Protein AF-A0A9P9ET75-F1 (afdb_monomer)

Mean predicted aligned error: 12.69 Å

Radius of gyration: 22.99 Å; Cα contacts (8 Å, |Δi|>4): 157; chains: 1; bounding box: 53×49×57 Å

Structure (mmCIF, N/CA/C/O backbone):
data_AF-A0A9P9ET75-F1
#
_entry.id   AF-A0A9P9ET75-F1
#
loop_
_atom_site.group_PDB
_atom_site.id
_atom_site.type_symbol
_atom_site.label_atom_id
_atom_site.label_alt_id
_atom_site.label_comp_id
_atom_site.label_asym_id
_atom_site.label_entity_id
_atom_site.label_seq_id
_atom_site.pdbx_PDB_ins_code
_atom_site.Cartn_x
_atom_site.Cartn_y
_atom_site.Cartn_z
_atom_site.occupancy
_atom_site.B_iso_or_equiv
_atom_site.auth_seq_id
_atom_site.auth_comp_id
_atom_site.auth_asym_id
_atom_site.auth_atom_id
_atom_site.pdbx_PDB_model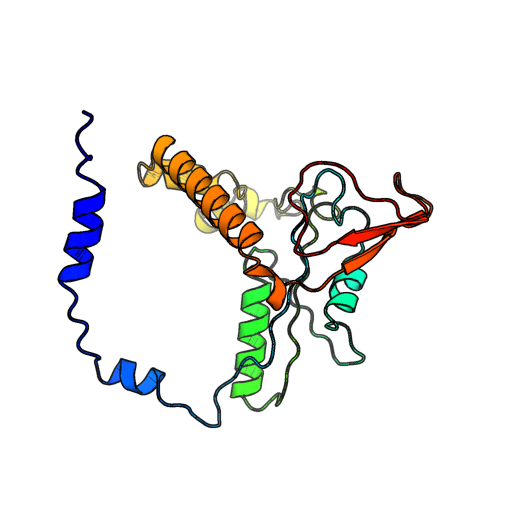_num
ATOM 1 N N . MET A 1 1 ? -4.607 26.625 -32.534 1.00 33.25 1 MET A N 1
ATOM 2 C CA . MET A 1 1 ? -5.550 25.561 -32.943 1.00 33.25 1 MET A CA 1
ATOM 3 C C . MET A 1 1 ? -4.764 24.268 -33.119 1.00 33.25 1 MET A C 1
ATOM 5 O O . MET A 1 1 ? -4.230 24.029 -34.190 1.00 33.25 1 MET A O 1
ATOM 9 N N . LEU A 1 2 ? -4.606 23.486 -32.050 1.00 29.56 2 LEU A N 1
ATOM 10 C CA . LEU A 1 2 ? -3.979 22.161 -32.095 1.00 29.56 2 LEU A CA 1
ATOM 11 C C . LEU A 1 2 ? -5.092 21.131 -31.914 1.00 29.56 2 LEU A C 1
ATOM 13 O O . LEU A 1 2 ? -5.841 21.181 -30.941 1.00 29.56 2 LEU A O 1
ATOM 17 N N . SER A 1 3 ? -5.250 20.283 -32.925 1.00 33.09 3 SER A N 1
ATOM 18 C CA . SER A 1 3 ? -6.324 19.300 -33.036 1.00 33.09 3 SER A CA 1
ATOM 19 C C . SER A 1 3 ? -6.205 18.238 -31.930 1.00 33.09 3 SER A C 1
ATOM 21 O O . SER A 1 3 ? -5.090 17.784 -31.660 1.00 33.09 3 SE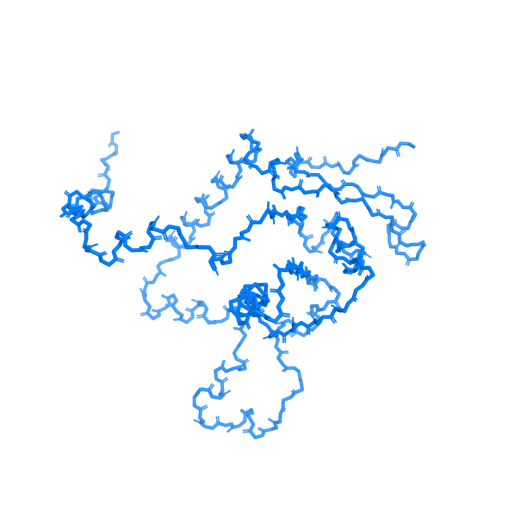R A O 1
ATOM 23 N N . PRO A 1 4 ? -7.303 17.819 -31.275 1.00 41.09 4 PRO A N 1
ATOM 24 C CA . PRO A 1 4 ? -7.242 16.808 -30.227 1.00 41.09 4 PRO A CA 1
ATOM 25 C C . PRO A 1 4 ? -6.861 15.449 -30.831 1.00 41.09 4 PRO A C 1
ATOM 27 O O . PRO A 1 4 ? -7.590 14.863 -31.632 1.00 41.09 4 PRO A O 1
ATOM 30 N N . HIS A 1 5 ? -5.678 14.959 -30.456 1.00 38.66 5 HIS A N 1
ATOM 31 C CA . HIS A 1 5 ? -5.121 13.688 -30.904 1.00 38.66 5 HIS A CA 1
ATOM 32 C C . HIS A 1 5 ? -6.018 12.492 -30.536 1.00 38.66 5 HIS A C 1
ATOM 34 O O . HIS A 1 5 ? -6.527 12.357 -29.423 1.00 38.66 5 HIS A O 1
ATOM 40 N N . ARG A 1 6 ? -6.135 11.586 -31.512 1.00 44.34 6 ARG A N 1
ATOM 41 C CA . ARG A 1 6 ? -6.995 10.393 -31.638 1.00 44.34 6 ARG A CA 1
ATOM 42 C C . ARG A 1 6 ? -6.899 9.336 -30.516 1.00 44.34 6 ARG A C 1
ATOM 44 O O . ARG A 1 6 ? -7.582 8.322 -30.600 1.00 44.34 6 ARG A O 1
ATOM 51 N N . GLY A 1 7 ? -6.103 9.543 -29.465 1.00 37.69 7 GLY A N 1
ATOM 52 C CA . GLY A 1 7 ? -5.921 8.570 -28.376 1.00 37.69 7 GLY A CA 1
ATOM 53 C C . GLY A 1 7 ? -7.091 8.513 -27.384 1.00 37.69 7 GLY A C 1
ATOM 54 O O . GLY A 1 7 ? -7.492 7.437 -26.950 1.00 37.69 7 GLY A O 1
ATOM 55 N N . GLY A 1 8 ? -7.706 9.660 -27.068 1.00 35.62 8 GLY A N 1
ATOM 56 C CA . GLY A 1 8 ? -8.785 9.737 -26.067 1.00 35.62 8 GLY A CA 1
ATOM 57 C C . GLY A 1 8 ? -10.142 9.202 -26.544 1.00 35.62 8 GLY A C 1
ATOM 58 O O . GLY A 1 8 ? -10.961 8.758 -25.738 1.00 35.62 8 GLY A O 1
ATOM 59 N N . GLN A 1 9 ? -10.389 9.211 -27.858 1.00 37.69 9 GLN A N 1
ATOM 60 C CA . GLN A 1 9 ? -11.636 8.705 -28.446 1.00 37.69 9 GLN A CA 1
ATOM 61 C C . GLN A 1 9 ? -11.693 7.172 -28.483 1.00 37.69 9 GLN A C 1
ATOM 63 O O . GLN A 1 9 ? -12.782 6.609 -28.369 1.00 37.69 9 GLN A O 1
ATOM 68 N N . LEU A 1 10 ? -10.547 6.486 -28.566 1.00 42.31 10 LEU A N 1
ATOM 69 C CA . LEU A 1 10 ? -10.488 5.020 -28.527 1.00 42.31 10 LEU A CA 1
ATOM 70 C C . LEU A 1 10 ? -10.823 4.470 -27.132 1.00 42.31 10 LEU A C 1
ATOM 72 O O . LEU A 1 10 ? -11.566 3.499 -27.021 1.00 42.31 10 LEU A O 1
ATOM 76 N N . TYR A 1 11 ? -10.390 5.145 -26.063 1.00 40.62 11 TYR A N 1
ATOM 77 C CA . TYR A 1 11 ? -10.697 4.721 -24.691 1.00 40.62 11 TYR A CA 1
ATOM 78 C C . TYR A 1 11 ? -12.182 4.924 -24.327 1.00 40.62 11 TYR A C 1
ATOM 80 O O . TYR A 1 11 ? -12.803 4.068 -23.700 1.00 40.62 11 TYR A O 1
ATOM 88 N N . ARG A 1 12 ? -12.802 6.024 -24.787 1.00 40.97 12 ARG A N 1
ATOM 89 C CA . ARG A 1 12 ? -14.235 6.300 -24.554 1.00 40.97 12 ARG A CA 1
ATOM 90 C C . ARG A 1 12 ? -15.183 5.461 -25.416 1.00 40.97 12 ARG A C 1
ATOM 92 O O . ARG A 1 12 ? -16.254 5.101 -24.938 1.00 40.97 12 ARG A O 1
ATOM 99 N N . SER A 1 13 ? -14.813 5.146 -26.659 1.00 40.25 13 SER A N 1
ATOM 100 C CA . SER A 1 13 ? -15.658 4.348 -27.567 1.00 40.25 13 SER A CA 1
ATOM 101 C C . SER A 1 13 ? -15.666 2.853 -27.235 1.00 40.25 13 SER A C 1
ATOM 103 O O . SER A 1 13 ? -16.665 2.184 -27.495 1.00 40.25 13 SER A O 1
ATOM 105 N N . HIS A 1 14 ? -14.613 2.332 -26.592 1.00 41.50 14 HIS A N 1
ATOM 106 C CA . HIS A 1 14 ? -14.628 0.972 -26.046 1.00 41.50 14 HIS A CA 1
ATOM 107 C C . HIS A 1 14 ? -15.456 0.850 -24.756 1.00 41.50 14 HIS A C 1
ATOM 109 O O . HIS A 1 14 ? -16.089 -0.183 -24.550 1.00 41.50 14 HIS A O 1
ATOM 115 N N . MET A 1 15 ? -15.532 1.898 -23.924 1.00 40.34 15 MET A N 1
ATOM 116 C CA . MET A 1 15 ? -16.371 1.880 -22.715 1.00 40.34 15 MET A CA 1
ATOM 117 C C . MET A 1 15 ? -17.874 2.041 -22.997 1.00 40.34 15 MET A C 1
ATOM 119 O O . MET A 1 15 ? -18.683 1.615 -22.180 1.00 40.34 15 MET A O 1
ATOM 123 N N . SER A 1 16 ? -18.282 2.606 -24.141 1.00 40.22 16 SER A N 1
ATOM 124 C CA . SER A 1 16 ? -19.706 2.805 -24.466 1.00 40.22 16 SER A CA 1
ATOM 125 C C . SER A 1 16 ? -20.413 1.569 -25.044 1.00 40.22 16 SER A C 1
ATOM 127 O O . SER A 1 16 ? -21.634 1.589 -25.199 1.00 40.22 16 SER A O 1
ATOM 129 N N . ARG A 1 17 ? -19.681 0.484 -25.345 1.00 42.41 17 ARG A N 1
ATOM 130 C CA . ARG A 1 17 ? -20.241 -0.782 -25.867 1.00 42.41 17 ARG A CA 1
ATOM 131 C C . ARG A 1 17 ? -20.422 -1.887 -24.826 1.00 42.41 17 ARG A C 1
ATOM 133 O O . ARG A 1 17 ? -21.015 -2.910 -25.149 1.00 42.41 17 ARG A O 1
ATOM 140 N N . LEU A 1 18 ? -19.986 -1.687 -23.586 1.00 42.66 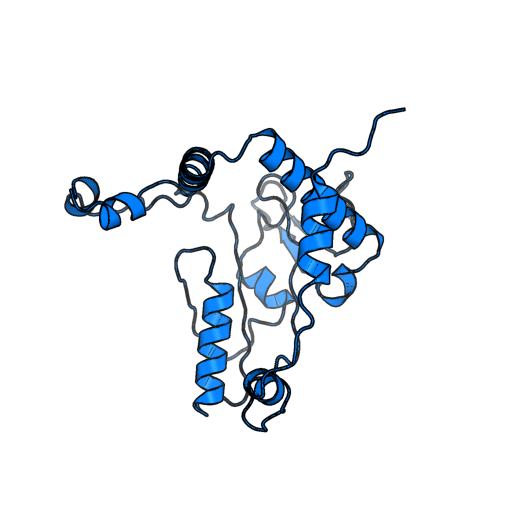18 LEU A N 1
ATOM 141 C CA . LEU A 1 18 ? -20.262 -2.618 -22.493 1.00 42.66 18 LEU A CA 1
ATOM 142 C C . LEU A 1 18 ? -21.548 -2.189 -21.781 1.00 42.66 18 LEU A C 1
ATOM 144 O O . LEU A 1 18 ? -21.521 -1.606 -20.701 1.00 42.66 18 LEU A O 1
ATOM 148 N N . LYS A 1 19 ? -22.698 -2.491 -22.396 1.00 44.34 19 LYS A N 1
ATOM 149 C CA . LYS A 1 19 ? -23.918 -2.711 -21.612 1.00 44.34 19 LYS A CA 1
ATOM 150 C C . LYS A 1 19 ? -23.639 -3.944 -20.758 1.00 44.34 19 LYS A C 1
ATOM 152 O O . LYS A 1 19 ? -23.674 -5.065 -21.248 1.00 44.34 19 LYS A O 1
ATOM 157 N N . PHE A 1 20 ? -23.232 -3.710 -19.520 1.00 51.25 20 PHE A N 1
ATOM 158 C CA . PHE A 1 20 ? -22.933 -4.752 -18.557 1.00 51.25 20 PHE A CA 1
ATOM 159 C C . PHE A 1 20 ? -24.270 -5.334 -18.084 1.00 51.25 20 PHE A C 1
ATOM 161 O O . PHE A 1 20 ? -24.861 -4.849 -17.123 1.00 51.25 20 PHE A O 1
ATOM 168 N N . GLU A 1 21 ? -24.803 -6.313 -18.818 1.00 50.72 21 GLU A N 1
ATOM 169 C CA . GLU A 1 21 ? -25.830 -7.195 -18.269 1.00 50.72 21 GLU A CA 1
ATOM 170 C C . GLU A 1 21 ? -25.197 -7.898 -17.070 1.00 50.72 21 GLU A C 1
ATOM 172 O O . GLU A 1 21 ? -24.231 -8.651 -17.208 1.00 50.72 21 GLU A O 1
ATOM 177 N N . ALA A 1 22 ? -25.676 -7.572 -15.870 1.00 52.91 22 ALA A N 1
ATOM 178 C CA . ALA A 1 22 ? -25.218 -8.205 -14.650 1.00 52.91 22 ALA A CA 1
ATOM 179 C C . ALA A 1 22 ? -25.597 -9.691 -14.712 1.00 52.91 22 ALA A C 1
ATOM 181 O O . ALA A 1 22 ? -26.729 -10.071 -14.425 1.00 52.91 22 ALA A O 1
ATOM 182 N N . SER A 1 23 ? -24.640 -10.522 -15.129 1.00 63.25 23 SER A N 1
ATOM 183 C CA . SER A 1 23 ? -24.709 -11.976 -15.003 1.00 63.25 23 SER A CA 1
ATOM 184 C C . SER A 1 23 ? -25.089 -12.340 -13.563 1.00 63.25 23 SER A C 1
ATOM 186 O O . SER A 1 23 ? -24.657 -11.672 -12.620 1.00 63.25 23 SER A O 1
ATOM 188 N N . SER A 1 24 ? -25.864 -13.409 -13.373 1.00 67.88 24 SER A N 1
ATOM 189 C CA . SER A 1 24 ? -26.294 -13.910 -12.054 1.00 67.88 24 SER A CA 1
ATOM 190 C C . SER A 1 24 ? -25.137 -14.076 -11.055 1.00 67.88 24 SER A C 1
ATOM 192 O O . SER A 1 24 ? -25.316 -13.882 -9.857 1.00 67.88 24 SER A O 1
ATOM 194 N N . THR A 1 25 ? -23.929 -14.338 -11.560 1.00 67.00 25 THR A N 1
ATOM 195 C CA . THR A 1 25 ? -22.670 -14.444 -10.806 1.00 67.00 25 THR A CA 1
ATOM 196 C C . THR A 1 25 ? -22.167 -13.136 -10.197 1.00 67.00 25 THR A C 1
ATOM 198 O O . THR A 1 25 ? -21.361 -13.156 -9.274 1.00 67.00 25 THR A O 1
ATOM 201 N N . LEU A 1 26 ? -22.584 -11.985 -10.720 1.00 71.81 26 LEU A N 1
ATOM 202 C CA . LEU A 1 26 ? -22.247 -10.688 -10.140 1.00 71.81 26 LEU A CA 1
ATOM 203 C C . LEU A 1 26 ? -23.247 -10.316 -9.063 1.00 71.81 26 LEU A C 1
ATOM 205 O O . LEU A 1 26 ? -22.838 -9.808 -8.029 1.00 71.81 26 LEU A O 1
ATOM 209 N N . LEU A 1 27 ? -24.529 -10.628 -9.264 1.00 74.75 27 LEU A N 1
ATOM 210 C CA . LEU A 1 27 ? -25.555 -10.417 -8.244 1.00 74.75 27 LEU A CA 1
ATOM 211 C C . LEU A 1 27 ? -25.227 -11.180 -6.953 1.00 74.75 27 LEU A C 1
ATOM 213 O O . LEU A 1 27 ? -25.379 -10.614 -5.876 1.00 74.75 27 LEU A O 1
ATOM 217 N N . SER A 1 28 ? -24.657 -12.385 -7.055 1.00 78.50 28 SER A N 1
ATOM 218 C CA . SER A 1 28 ? -24.199 -13.146 -5.884 1.00 78.50 28 SER A CA 1
ATOM 219 C C . SER A 1 28 ? -23.037 -12.497 -5.120 1.00 78.50 28 SER A C 1
ATOM 221 O O . SER A 1 28 ? -22.857 -12.789 -3.948 1.00 78.50 28 SER A O 1
ATOM 223 N N . VAL A 1 29 ? -22.242 -11.616 -5.742 1.00 83.31 29 VAL A N 1
ATOM 224 C CA . VAL A 1 29 ? -21.172 -10.867 -5.044 1.00 83.31 29 VAL A CA 1
ATOM 225 C C . VAL A 1 29 ? -21.742 -9.697 -4.236 1.00 83.31 29 VAL A C 1
ATOM 227 O O . VAL A 1 29 ? -21.138 -9.257 -3.263 1.00 83.31 29 VAL A O 1
ATOM 230 N N . TRP A 1 30 ? -22.900 -9.173 -4.639 1.00 86.56 30 TRP A N 1
ATOM 231 C CA . TRP A 1 30 ? -23.579 -8.085 -3.929 1.00 86.56 30 TRP A CA 1
ATOM 232 C C . TRP A 1 30 ? -24.414 -8.577 -2.741 1.00 86.56 30 TRP A C 1
ATOM 234 O O . TRP A 1 30 ? -24.790 -7.771 -1.884 1.00 86.56 30 TRP A O 1
ATOM 244 N N . GLU A 1 31 ? -24.715 -9.874 -2.685 1.00 90.56 31 GLU A N 1
ATOM 245 C CA . GLU A 1 31 ? -25.463 -10.485 -1.594 1.00 90.56 31 GLU A CA 1
ATOM 246 C C . GLU A 1 31 ? -24.581 -10.615 -0.345 1.00 90.56 31 GLU A C 1
ATOM 248 O O . GLU A 1 31 ? -23.535 -11.256 -0.365 1.00 90.56 31 GLU A O 1
ATOM 253 N N . LYS A 1 32 ? -24.996 -9.973 0.754 1.00 89.69 32 LYS A N 1
ATOM 254 C CA . LYS A 1 32 ? -24.244 -9.978 2.016 1.00 89.69 32 LYS A CA 1
ATOM 255 C C . LYS A 1 32 ? -24.501 -11.272 2.775 1.00 89.69 32 LYS A C 1
ATOM 257 O O . LYS A 1 32 ? -25.651 -11.558 3.110 1.00 89.69 32 LYS A O 1
ATOM 262 N N . CYS A 1 33 ? -23.442 -11.983 3.137 1.00 87.88 33 CYS A N 1
ATOM 263 C CA . CYS A 1 33 ? -23.524 -13.184 3.955 1.00 87.88 33 CYS A CA 1
ATOM 264 C C . CYS A 1 33 ? -23.046 -12.909 5.396 1.00 87.88 33 CYS A C 1
ATOM 266 O O . CYS A 1 33 ? -22.067 -12.194 5.604 1.00 87.88 33 CYS A O 1
ATOM 268 N N . PRO A 1 34 ? -23.671 -13.510 6.430 1.00 86.94 34 PRO A N 1
ATOM 269 C CA . PRO A 1 34 ? -23.237 -13.347 7.826 1.00 86.94 34 PRO A CA 1
ATOM 270 C C . PRO A 1 34 ? -21.815 -13.850 8.115 1.00 86.94 34 PRO A C 1
ATOM 272 O O . PRO A 1 34 ? -21.251 -13.548 9.161 1.00 86.94 34 PRO A O 1
ATOM 275 N N . THR A 1 35 ? -21.258 -14.661 7.217 1.00 86.56 35 THR A N 1
ATOM 276 C CA . THR A 1 35 ? -19.910 -15.234 7.305 1.00 86.56 35 THR A CA 1
ATOM 277 C C . THR A 1 35 ? -18.852 -14.404 6.583 1.00 86.56 35 THR A C 1
ATOM 279 O O . THR A 1 35 ? -17.693 -14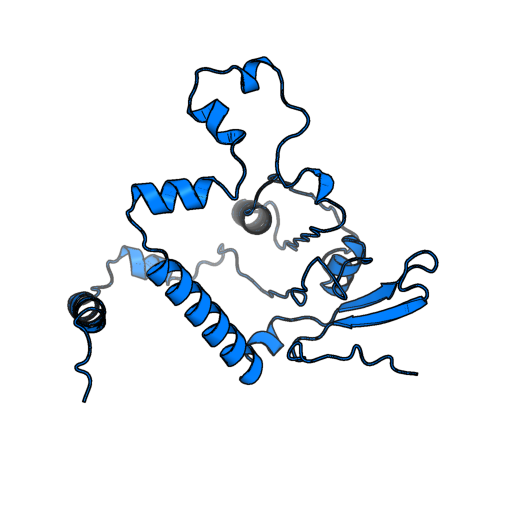.815 6.548 1.00 86.56 35 THR A O 1
ATOM 282 N N . ASP A 1 36 ? -19.229 -13.274 5.983 1.00 90.31 36 ASP A N 1
ATOM 283 C CA . ASP A 1 36 ? -18.294 -12.440 5.237 1.00 90.31 36 ASP A CA 1
ATOM 284 C C . ASP A 1 36 ? -17.291 -11.759 6.171 1.00 90.31 36 ASP A C 1
ATOM 286 O O . ASP A 1 36 ? -17.646 -11.154 7.186 1.00 90.31 36 ASP A O 1
ATOM 290 N N . ALA A 1 37 ? -16.014 -11.805 5.791 1.00 90.44 37 ALA A N 1
ATOM 291 C CA . ALA A 1 37 ? -14.986 -11.014 6.446 1.00 90.44 37 ALA A CA 1
ATOM 292 C C . ALA A 1 37 ? -15.146 -9.539 6.045 1.00 90.44 37 ALA A C 1
ATOM 294 O O . ALA A 1 37 ? -14.987 -9.175 4.878 1.00 90.44 37 ALA A O 1
ATOM 295 N N . VAL A 1 38 ? -15.439 -8.679 7.021 1.00 93.44 38 VAL A N 1
ATOM 296 C CA . VAL A 1 38 ? -15.662 -7.243 6.808 1.00 93.44 38 VAL A CA 1
ATOM 297 C C . VAL A 1 38 ? -14.532 -6.400 7.396 1.00 93.44 38 VAL A C 1
ATOM 299 O O . VAL A 1 38 ? -13.988 -6.701 8.458 1.00 93.44 38 VAL A O 1
ATOM 302 N N . PHE A 1 39 ? -14.194 -5.298 6.724 1.00 93.00 39 PHE A N 1
ATOM 303 C CA . PHE A 1 39 ? -13.282 -4.295 7.274 1.00 93.00 39 PHE A CA 1
ATOM 304 C C . PHE A 1 39 ? -14.049 -3.330 8.178 1.00 93.00 39 PHE A C 1
ATOM 306 O O . PHE A 1 39 ? -14.960 -2.642 7.724 1.00 93.00 39 PHE A O 1
ATOM 313 N N . LEU A 1 40 ? -13.652 -3.251 9.450 1.00 92.19 40 LEU A N 1
ATOM 314 C CA . LEU A 1 40 ? -14.242 -2.315 10.415 1.00 92.19 40 LEU A CA 1
ATOM 315 C C . LEU A 1 40 ? -13.582 -0.932 10.361 1.00 92.19 40 LEU A C 1
ATOM 317 O O . LEU A 1 40 ? -14.245 0.090 10.509 1.00 92.19 40 LEU A O 1
ATOM 321 N N . SER A 1 41 ? -12.262 -0.898 10.173 1.00 91.25 41 SER A N 1
ATOM 322 C CA . SER A 1 41 ? -11.472 0.329 10.086 1.00 91.25 41 SER A CA 1
ATOM 323 C C . SER A 1 41 ? -10.179 0.068 9.319 1.00 91.25 41 SER A C 1
ATOM 325 O O . SER A 1 41 ? -9.611 -1.022 9.399 1.00 91.25 41 SER A O 1
ATOM 327 N N . ALA A 1 42 ? -9.714 1.078 8.590 1.00 91.25 42 ALA A N 1
ATOM 328 C CA . ALA A 1 42 ? -8.438 1.068 7.895 1.00 91.25 42 ALA A CA 1
ATOM 329 C C . ALA A 1 42 ? -7.786 2.443 8.038 1.00 91.25 42 ALA A C 1
ATOM 331 O O . ALA A 1 42 ? -8.363 3.464 7.667 1.00 91.25 42 ALA A O 1
ATOM 332 N N . VAL A 1 43 ? -6.575 2.459 8.586 1.00 90.75 43 VAL A N 1
ATOM 333 C CA . VAL A 1 43 ? -5.788 3.673 8.791 1.00 90.75 43 VAL A CA 1
ATOM 334 C C . VAL A 1 43 ? -4.341 3.430 8.397 1.00 90.75 43 VAL A C 1
ATOM 336 O O . VAL A 1 43 ? -3.842 2.306 8.457 1.00 90.75 43 VAL A O 1
ATOM 339 N N . ARG A 1 44 ? -3.644 4.497 8.018 1.00 89.69 44 ARG A N 1
ATOM 340 C CA . ARG A 1 44 ? -2.219 4.464 7.689 1.00 89.69 44 ARG A CA 1
ATOM 341 C C . ARG A 1 44 ? -1.491 5.677 8.242 1.00 89.69 44 ARG A C 1
ATOM 343 O O . ARG A 1 44 ? -2.082 6.716 8.520 1.00 89.69 44 ARG A O 1
ATOM 350 N N . SER A 1 45 ? -0.175 5.569 8.353 1.00 86.44 45 SER A N 1
ATOM 351 C CA . SER A 1 45 ? 0.674 6.736 8.572 1.00 86.44 45 SER A CA 1
ATOM 352 C C . SER A 1 45 ? 0.798 7.573 7.286 1.00 86.44 45 SER A C 1
ATOM 354 O O . SER A 1 45 ? 0.541 7.085 6.173 1.00 86.44 45 SER A O 1
ATOM 356 N N . PRO A 1 46 ? 1.269 8.827 7.388 1.00 86.06 46 PRO A N 1
ATOM 357 C CA . PRO A 1 46 ? 1.831 9.527 6.242 1.00 86.06 46 PRO A CA 1
ATOM 358 C C . PRO A 1 46 ? 2.958 8.698 5.609 1.00 86.06 46 PRO A C 1
ATOM 360 O O . PRO A 1 46 ? 3.642 7.939 6.297 1.00 86.06 46 PRO A O 1
ATOM 363 N N . ILE A 1 47 ? 3.173 8.859 4.305 1.00 85.56 47 ILE A N 1
ATOM 364 C CA . ILE A 1 47 ? 4.315 8.265 3.601 1.00 85.56 47 ILE A CA 1
ATOM 365 C C . ILE A 1 47 ? 5.349 9.372 3.416 1.00 85.56 47 ILE A C 1
ATOM 367 O O . ILE A 1 47 ? 5.053 10.409 2.823 1.00 85.56 47 ILE A O 1
ATOM 371 N N . THR A 1 48 ? 6.558 9.168 3.933 1.00 81.19 48 THR A N 1
ATOM 372 C CA . THR A 1 48 ? 7.641 10.160 3.865 1.00 81.19 48 THR A CA 1
ATOM 373 C C . THR A 1 48 ? 8.794 9.658 3.018 1.00 81.19 48 THR A C 1
ATOM 375 O O . THR A 1 48 ? 9.090 8.462 3.014 1.00 81.19 48 THR A O 1
ATOM 378 N N . ARG A 1 49 ? 9.513 10.577 2.366 1.00 79.00 49 ARG A N 1
ATOM 379 C CA . ARG A 1 49 ? 10.728 10.226 1.633 1.00 79.00 49 ARG A CA 1
ATOM 380 C C . ARG A 1 49 ? 11.795 9.691 2.588 1.00 79.00 49 ARG A C 1
ATOM 382 O O . ARG A 1 49 ? 12.032 10.227 3.664 1.00 79.00 49 ARG A O 1
ATOM 389 N N . THR A 1 50 ? 12.477 8.662 2.119 1.00 68.31 50 THR A N 1
ATOM 390 C CA . THR A 1 50 ? 13.538 7.914 2.797 1.00 68.31 50 THR A CA 1
ATOM 391 C C . THR A 1 50 ? 14.750 8.806 3.132 1.00 68.31 50 THR A C 1
ATOM 393 O O . THR A 1 50 ? 15.359 8.646 4.180 1.00 68.31 50 THR A O 1
ATOM 396 N N . SER A 1 51 ? 15.079 9.794 2.290 1.00 58.50 51 SER A N 1
ATOM 397 C CA . SER A 1 51 ? 16.429 10.373 2.251 1.00 58.50 51 SER A CA 1
ATOM 398 C C . SER A 1 51 ? 16.671 11.728 2.923 1.00 58.50 51 SER A C 1
ATOM 400 O O . SER A 1 51 ? 17.808 12.154 2.848 1.00 58.50 51 SER A O 1
ATOM 402 N N . ASN A 1 52 ? 15.691 12.418 3.528 1.00 53.62 52 ASN A N 1
ATOM 403 C CA . ASN A 1 52 ? 15.941 13.561 4.440 1.00 53.62 52 ASN A CA 1
ATOM 404 C C . ASN A 1 52 ? 14.626 14.075 5.052 1.00 53.62 52 ASN A C 1
ATOM 406 O O . ASN A 1 52 ? 13.770 14.545 4.314 1.00 53.62 52 ASN A O 1
ATOM 410 N N . ASP A 1 53 ? 14.500 14.008 6.381 1.00 59.19 53 ASP A N 1
ATOM 411 C CA . ASP A 1 53 ? 13.405 14.558 7.217 1.00 59.19 53 ASP A CA 1
ATOM 412 C C . ASP A 1 53 ? 12.129 13.710 7.403 1.00 59.19 53 ASP A C 1
ATOM 414 O O . ASP A 1 53 ? 11.176 14.167 8.030 1.00 59.19 53 ASP A O 1
ATOM 418 N N . GLY A 1 54 ? 12.098 12.468 6.909 1.00 68.31 54 GLY A N 1
ATOM 419 C CA . GLY A 1 54 ? 11.001 11.518 7.155 1.00 68.31 54 GLY A CA 1
ATOM 420 C C . GLY A 1 54 ? 11.182 10.645 8.407 1.00 68.31 54 GLY A C 1
ATOM 421 O O . GLY A 1 54 ? 11.924 10.984 9.325 1.00 68.31 54 GLY A O 1
ATOM 422 N N . PHE A 1 55 ? 10.579 9.452 8.398 1.00 71.31 55 PHE A N 1
ATOM 423 C CA . PHE A 1 55 ? 10.748 8.394 9.415 1.00 71.31 55 PHE A CA 1
ATOM 424 C C . PHE A 1 55 ? 12.150 7.736 9.432 1.00 71.31 55 PHE A C 1
ATOM 426 O O . PHE A 1 55 ? 12.275 6.535 9.656 1.00 71.31 55 PHE A O 1
ATOM 433 N N . LYS A 1 56 ? 13.228 8.487 9.163 1.00 71.94 56 LYS A N 1
ATOM 434 C CA . LYS A 1 56 ? 14.597 7.941 9.066 1.00 71.94 56 LYS A CA 1
ATOM 435 C C . LYS A 1 56 ? 15.092 7.363 10.400 1.00 71.94 56 LYS A C 1
ATOM 437 O O . LYS A 1 56 ? 15.669 6.277 10.435 1.00 71.94 56 LYS A O 1
ATOM 442 N N . ASP A 1 57 ? 14.794 8.062 11.492 1.00 72.31 57 ASP A N 1
ATOM 443 C CA . ASP A 1 57 ? 15.272 7.714 12.831 1.00 72.31 57 ASP A CA 1
ATOM 444 C C . ASP A 1 57 ? 14.243 6.887 13.605 1.00 72.31 57 ASP A C 1
ATOM 446 O O . ASP A 1 57 ? 14.584 6.258 14.603 1.00 72.31 57 ASP A O 1
ATOM 450 N N . THR A 1 58 ? 13.004 6.821 13.121 1.00 73.06 58 THR A N 1
ATOM 451 C CA . THR A 1 58 ? 11.909 6.106 13.774 1.00 73.06 58 THR A CA 1
ATOM 452 C C . THR A 1 58 ? 12.086 4.598 13.666 1.00 73.06 58 THR A C 1
ATOM 454 O O . THR A 1 58 ? 12.384 4.057 12.602 1.00 73.06 58 THR A O 1
ATOM 457 N N . TRP A 1 59 ? 11.884 3.914 14.787 1.00 74.38 59 TRP A N 1
ATOM 458 C CA . TRP A 1 59 ? 11.813 2.460 14.818 1.00 74.38 59 TRP A CA 1
ATOM 459 C C . TRP A 1 59 ? 10.417 1.950 14.403 1.00 74.38 59 TRP A C 1
ATOM 461 O O . TRP A 1 59 ? 9.430 2.622 14.722 1.00 74.38 59 TRP A O 1
ATOM 471 N N . PRO A 1 60 ? 10.308 0.797 13.711 1.00 75.44 60 PRO A N 1
ATOM 472 C CA . PRO A 1 60 ? 9.038 0.287 13.181 1.00 75.44 60 PRO A CA 1
ATOM 473 C C . PRO A 1 60 ? 7.914 0.183 14.218 1.00 75.44 60 PRO A C 1
ATOM 475 O O . PRO A 1 60 ? 6.769 0.542 13.940 1.00 75.44 60 PRO A O 1
ATOM 478 N N . GLU A 1 61 ? 8.245 -0.245 15.433 1.00 74.00 61 GLU A N 1
ATOM 479 C CA . GLU A 1 61 ? 7.310 -0.394 16.544 1.00 74.00 61 GLU A CA 1
ATOM 480 C C . GLU A 1 61 ? 6.662 0.932 16.946 1.00 74.00 61 GLU A C 1
ATOM 482 O O . GLU A 1 61 ? 5.481 0.967 17.288 1.00 74.00 61 GLU A O 1
ATOM 487 N N . ASN A 1 62 ? 7.382 2.051 16.828 1.00 75.50 62 ASN A N 1
ATOM 488 C CA . ASN A 1 62 ? 6.825 3.363 17.141 1.00 75.50 62 ASN A CA 1
ATOM 489 C C . ASN A 1 62 ? 5.749 3.756 16.127 1.00 75.50 62 ASN A C 1
ATOM 491 O O . ASN A 1 62 ? 4.731 4.330 16.512 1.00 75.50 62 ASN A O 1
ATOM 495 N N . THR A 1 63 ? 5.930 3.416 14.851 1.00 75.06 63 THR A N 1
ATOM 496 C CA . THR A 1 63 ? 4.916 3.658 13.817 1.00 75.06 63 THR A CA 1
ATOM 497 C C . THR A 1 63 ? 3.694 2.762 14.025 1.00 75.06 63 THR A C 1
ATOM 499 O O . THR A 1 63 ? 2.565 3.252 13.995 1.00 75.06 63 THR A O 1
ATOM 502 N N . LEU A 1 64 ? 3.901 1.475 14.327 1.00 77.00 64 LEU A N 1
ATOM 503 C CA . LEU A 1 64 ? 2.811 0.533 14.611 1.00 77.00 64 LEU A CA 1
ATOM 504 C C . LEU A 1 64 ? 2.023 0.897 15.878 1.00 77.00 64 LEU A C 1
ATOM 506 O O . LEU A 1 64 ? 0.800 0.745 15.909 1.00 77.00 64 LEU A O 1
ATOM 510 N N . ARG A 1 65 ? 2.691 1.431 16.906 1.00 76.50 65 ARG A N 1
ATOM 511 C CA . ARG A 1 65 ? 2.052 1.887 18.149 1.00 76.50 65 ARG A CA 1
ATOM 512 C C . ARG A 1 65 ? 1.085 3.045 17.914 1.00 76.50 65 ARG A C 1
ATOM 514 O O . ARG A 1 65 ? -0.006 3.047 18.475 1.00 76.50 65 ARG A O 1
ATOM 521 N N . HIS A 1 66 ? 1.446 4.003 17.061 1.00 71.00 66 HIS A N 1
ATOM 522 C CA . HIS A 1 66 ? 0.568 5.133 16.725 1.00 71.00 66 HIS A CA 1
ATOM 523 C C . HIS A 1 66 ? -0.671 4.701 15.942 1.00 71.00 66 HIS A C 1
ATOM 525 O O . HIS A 1 66 ? -1.753 5.240 16.155 1.00 71.00 66 HIS A O 1
ATOM 531 N N . ALA A 1 67 ? -0.529 3.682 15.096 1.00 64.25 67 ALA A N 1
ATOM 532 C CA . ALA A 1 67 ? -1.646 3.043 14.412 1.00 64.25 67 ALA A CA 1
ATOM 533 C C . ALA A 1 67 ? -2.442 2.075 15.317 1.00 64.25 67 ALA A C 1
ATOM 535 O O . ALA A 1 67 ? -3.379 1.439 14.848 1.00 64.25 67 ALA A O 1
ATOM 536 N N . ARG A 1 68 ? -2.088 1.971 16.610 1.00 65.69 68 ARG A N 1
ATOM 537 C CA . ARG A 1 68 ? -2.695 1.076 17.614 1.00 65.69 68 ARG A CA 1
ATOM 538 C C . ARG A 1 68 ? -2.665 -0.410 17.236 1.00 65.69 68 ARG A C 1
ATOM 540 O O . ARG A 1 68 ? -3.482 -1.168 17.746 1.00 65.69 68 ARG A O 1
ATOM 547 N N . ILE A 1 69 ? -1.722 -0.812 16.381 1.00 66.75 69 ILE A N 1
ATOM 548 C CA . ILE A 1 69 ? -1.569 -2.192 15.896 1.00 66.75 69 ILE A CA 1
ATOM 549 C C . ILE A 1 69 ? -0.853 -3.070 16.931 1.00 66.75 69 ILE A C 1
ATOM 551 O O . ILE A 1 69 ? -1.219 -4.224 17.120 1.00 66.75 69 ILE A O 1
ATOM 555 N N . CYS A 1 70 ? 0.154 -2.535 17.627 1.00 58.41 70 CYS A N 1
ATOM 556 C CA . CYS A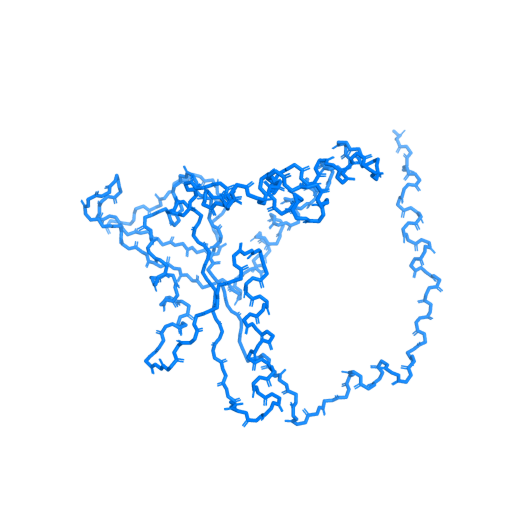 1 70 ? 0.807 -3.246 18.727 1.00 58.41 70 CYS A CA 1
ATOM 557 C C . CYS A 1 70 ? -0.024 -3.098 20.007 1.00 58.41 70 CYS A C 1
ATOM 559 O O . CYS A 1 70 ? 0.138 -2.118 20.734 1.00 58.41 70 CYS A O 1
ATOM 561 N N . GLN A 1 71 ? -0.914 -4.057 20.255 1.00 57.69 71 GLN A N 1
ATOM 562 C CA . GLN A 1 71 ? -1.579 -4.259 21.546 1.00 57.69 71 GLN A CA 1
ATOM 563 C C . GLN A 1 71 ? -1.121 -5.584 22.166 1.00 57.69 71 GLN A C 1
ATOM 565 O O . GLN A 1 71 ? -0.563 -6.434 21.468 1.00 57.69 71 GLN A O 1
ATOM 570 N N . ASP A 1 72 ? -1.331 -5.735 23.473 1.00 52.62 72 ASP A N 1
ATOM 571 C CA . ASP A 1 72 ? -0.964 -6.931 24.231 1.00 52.62 72 ASP A CA 1
ATOM 572 C C . ASP A 1 72 ? -1.807 -8.130 23.753 1.00 52.62 72 ASP A C 1
ATOM 574 O O . ASP A 1 72 ? -2.951 -8.321 24.162 1.00 52.62 72 ASP A O 1
ATOM 578 N N . GLY A 1 73 ? -1.258 -8.914 22.820 1.00 60.72 73 GLY A N 1
ATOM 579 C CA . GLY A 1 73 ? -1.918 -10.049 22.174 1.00 60.72 73 GLY A CA 1
ATOM 580 C C . GLY A 1 73 ? -0.930 -10.956 21.429 1.00 60.72 73 GLY A C 1
ATOM 581 O O . GLY A 1 73 ? 0.261 -10.657 21.328 1.00 60.72 73 GLY A O 1
ATOM 582 N N . LYS A 1 74 ? -1.414 -12.099 20.919 1.00 64.00 74 LYS A N 1
ATOM 583 C CA . LYS A 1 74 ? -0.605 -12.996 20.077 1.00 64.00 74 LYS A CA 1
ATOM 584 C C . LYS A 1 74 ? -0.366 -12.339 18.719 1.00 64.00 74 LYS A C 1
ATOM 586 O O . LYS A 1 74 ? -1.301 -12.165 17.941 1.00 64.00 74 LYS A O 1
ATOM 591 N N . ASN A 1 75 ? 0.889 -12.002 18.446 1.00 70.56 75 ASN A N 1
ATOM 592 C CA . ASN A 1 75 ? 1.300 -11.359 17.207 1.00 70.56 75 ASN A CA 1
ATOM 593 C C . ASN A 1 75 ? 1.983 -12.385 16.303 1.00 70.56 75 ASN A C 1
ATOM 595 O O . ASN A 1 75 ? 3.066 -12.862 16.633 1.00 70.56 75 ASN A O 1
ATOM 599 N N . ASP A 1 76 ? 1.378 -12.678 15.152 1.00 70.06 76 ASP A N 1
ATOM 600 C CA . ASP A 1 76 ? 2.065 -13.420 14.092 1.00 70.06 76 ASP A CA 1
ATOM 601 C C . ASP A 1 76 ? 2.630 -12.416 13.091 1.00 70.06 76 ASP A C 1
ATOM 603 O O . ASP A 1 76 ? 1.882 -11.671 12.448 1.00 70.06 76 ASP A O 1
ATOM 607 N N . THR A 1 77 ? 3.953 -12.390 12.970 1.00 68.94 77 THR A N 1
ATOM 608 C CA . THR A 1 77 ? 4.648 -11.558 11.989 1.00 68.94 77 THR A CA 1
ATOM 609 C C . THR A 1 77 ? 4.818 -12.351 10.704 1.00 68.94 77 THR A C 1
ATOM 611 O O . THR A 1 77 ? 5.400 -13.434 10.711 1.00 68.94 77 THR A O 1
ATOM 614 N N . LEU A 1 78 ? 4.339 -11.793 9.594 1.00 67.62 78 LEU A N 1
ATOM 615 C CA . LEU A 1 78 ? 4.556 -12.349 8.266 1.00 67.62 78 LEU A CA 1
ATOM 616 C C . LEU A 1 78 ? 5.482 -11.427 7.479 1.00 67.62 78 LEU A C 1
ATOM 618 O O . LEU A 1 78 ? 5.157 -10.262 7.250 1.00 67.62 78 LEU A O 1
ATOM 622 N N . ASP A 1 79 ? 6.615 -11.965 7.047 1.00 68.25 79 ASP A N 1
ATOM 623 C CA . ASP A 1 79 ? 7.490 -11.316 6.083 1.00 68.25 79 ASP A CA 1
ATOM 624 C C . ASP A 1 79 ? 7.504 -12.153 4.806 1.00 68.25 79 ASP A C 1
ATOM 626 O O . ASP A 1 79 ? 7.961 -13.294 4.799 1.00 68.25 79 ASP A O 1
ATOM 630 N N . CYS A 1 80 ? 6.958 -11.601 3.723 1.00 55.81 80 CYS A N 1
ATOM 631 C CA . CYS A 1 80 ? 7.014 -12.244 2.413 1.00 55.81 80 CYS A CA 1
ATOM 632 C C . CYS A 1 80 ? 8.238 -11.787 1.597 1.00 55.81 80 CYS A C 1
ATOM 634 O O . CYS A 1 80 ? 8.327 -12.098 0.411 1.00 55.81 80 CYS A O 1
ATOM 636 N N . GLY A 1 81 ? 9.145 -10.997 2.189 1.00 60.28 81 GLY A N 1
ATOM 637 C CA . GLY A 1 81 ? 10.375 -10.501 1.567 1.00 60.28 81 GLY A CA 1
ATOM 638 C C . GLY A 1 81 ? 10.157 -9.616 0.334 1.00 60.28 81 GLY A C 1
ATOM 639 O O . GLY A 1 81 ? 11.106 -9.362 -0.403 1.00 60.28 81 GLY A O 1
ATOM 640 N N . GLN A 1 82 ? 8.914 -9.193 0.066 1.00 69.12 82 GLN A N 1
ATOM 641 C CA . GLN A 1 82 ? 8.471 -8.587 -1.194 1.00 69.12 82 GLN A CA 1
ATOM 642 C C . GLN A 1 82 ? 7.334 -7.568 -0.976 1.00 69.12 82 GLN A C 1
ATOM 644 O O . GLN A 1 82 ? 6.827 -7.372 0.132 1.00 69.12 82 GLN A O 1
ATOM 649 N N . CYS A 1 83 ? 6.916 -6.904 -2.057 1.00 81.00 83 CYS A N 1
ATOM 650 C CA . CYS A 1 83 ? 5.964 -5.788 -2.038 1.00 81.00 83 CYS A CA 1
ATOM 651 C C . CYS A 1 83 ? 4.524 -6.144 -1.609 1.00 81.00 83 CYS A C 1
ATOM 653 O O . CYS A 1 83 ? 3.728 -5.236 -1.395 1.00 81.00 83 CYS A O 1
ATOM 655 N N . SER A 1 84 ? 4.169 -7.428 -1.490 1.00 83.06 84 SER A N 1
ATOM 656 C CA . SER A 1 84 ? 2.800 -7.893 -1.207 1.00 83.06 84 SER A CA 1
ATOM 657 C C . SER A 1 84 ? 2.545 -8.290 0.252 1.00 83.06 84 SER A C 1
ATOM 659 O O . SER A 1 84 ? 1.484 -8.834 0.554 1.00 83.06 84 SER A O 1
ATOM 661 N N . SER A 1 85 ? 3.483 -8.029 1.166 1.00 84.81 85 SER A N 1
ATOM 662 C CA . SER A 1 85 ? 3.417 -8.499 2.564 1.00 84.81 85 SER A CA 1
ATOM 663 C C . SER A 1 85 ? 2.177 -8.011 3.307 1.00 84.81 85 SER A C 1
ATOM 665 O O . SER A 1 85 ? 1.547 -8.782 4.027 1.00 84.81 85 SER A O 1
ATOM 667 N N . SER A 1 86 ? 1.776 -6.757 3.092 1.00 87.81 86 SER A N 1
ATOM 668 C CA . SER A 1 86 ? 0.564 -6.190 3.692 1.00 87.81 86 SER A CA 1
ATOM 669 C C . SER A 1 86 ? -0.706 -6.899 3.218 1.00 87.81 86 SER A C 1
ATOM 671 O O . SER A 1 86 ? -1.535 -7.298 4.035 1.00 87.81 86 SER A O 1
ATOM 673 N N . LEU A 1 87 ? -0.850 -7.106 1.907 1.00 90.00 87 LEU A N 1
ATOM 674 C CA . LEU A 1 87 ? -2.026 -7.757 1.331 1.00 90.00 87 LEU A CA 1
ATOM 675 C C . LEU A 1 87 ? -2.087 -9.241 1.700 1.00 90.00 87 LEU A C 1
ATOM 677 O O . LEU A 1 87 ? -3.167 -9.777 1.951 1.00 90.00 87 LEU A O 1
ATOM 681 N N . GLN A 1 88 ? -0.935 -9.902 1.786 1.00 90.06 88 GLN A N 1
ATOM 682 C CA . GLN A 1 88 ? -0.873 -11.288 2.229 1.00 90.06 88 GLN A CA 1
ATOM 683 C C . GLN A 1 88 ? -1.257 -11.428 3.704 1.00 90.06 88 GLN A C 1
ATOM 685 O O . GLN A 1 88 ? -2.002 -12.341 4.049 1.00 90.06 88 GLN A O 1
ATOM 690 N N . ALA A 1 89 ? -0.838 -10.493 4.563 1.00 88.50 89 ALA A N 1
ATOM 691 C CA . ALA A 1 89 ? -1.279 -10.463 5.955 1.00 88.50 89 ALA A CA 1
ATOM 692 C C . ALA A 1 89 ? -2.807 -10.301 6.067 1.00 88.50 89 ALA A C 1
ATOM 694 O O . ALA A 1 89 ? -3.444 -11.028 6.829 1.00 88.50 89 ALA A O 1
ATOM 695 N N . ILE A 1 90 ? -3.406 -9.413 5.264 1.00 91.44 90 ILE A N 1
ATOM 696 C CA . ILE A 1 90 ? -4.867 -9.237 5.199 1.00 91.44 90 ILE A CA 1
ATOM 697 C C . ILE A 1 90 ? -5.549 -10.534 4.750 1.00 91.44 90 ILE A C 1
ATOM 699 O O . ILE A 1 90 ? -6.479 -10.997 5.406 1.00 91.44 90 ILE A O 1
ATOM 703 N N . THR A 1 91 ? -5.060 -11.145 3.669 1.00 92.06 91 THR A N 1
ATOM 704 C CA . THR A 1 91 ? -5.637 -12.371 3.094 1.00 92.06 91 THR A CA 1
ATOM 705 C C . THR A 1 91 ? -5.586 -13.527 4.089 1.00 92.06 91 THR A C 1
ATOM 707 O O . THR A 1 91 ? -6.583 -14.212 4.304 1.00 92.06 91 THR A O 1
ATOM 710 N N . ASN A 1 92 ? -4.451 -13.707 4.767 1.00 91.44 92 ASN A N 1
ATOM 711 C CA . ASN A 1 92 ? -4.290 -14.768 5.753 1.00 91.44 92 ASN A CA 1
ATOM 712 C C . ASN A 1 92 ? -5.262 -14.605 6.926 1.00 91.44 92 ASN A C 1
ATOM 714 O O . ASN A 1 92 ? -5.855 -15.585 7.369 1.00 91.44 92 ASN A O 1
ATOM 718 N N . ARG A 1 93 ? -5.476 -13.375 7.408 1.00 90.88 93 ARG A N 1
ATOM 719 C CA . ARG A 1 93 ? -6.441 -13.125 8.488 1.00 90.88 93 ARG A CA 1
ATOM 720 C C . ARG A 1 93 ? -7.886 -13.268 8.027 1.00 90.88 93 ARG A C 1
ATOM 722 O O . ARG A 1 93 ? -8.681 -13.837 8.767 1.00 90.88 93 ARG A O 1
ATOM 729 N N . ALA A 1 94 ? -8.213 -12.843 6.808 1.00 92.25 94 ALA A N 1
ATOM 730 C CA . ALA A 1 94 ? -9.529 -13.085 6.220 1.00 92.25 94 ALA A CA 1
ATOM 731 C C . ALA A 1 94 ? -9.832 -14.592 6.113 1.00 92.25 94 ALA A C 1
ATOM 733 O O . ALA A 1 94 ? -10.937 -15.025 6.442 1.00 92.25 94 ALA A O 1
ATOM 734 N N . HIS A 1 95 ? -8.838 -15.408 5.741 1.00 93.12 95 HIS A N 1
ATOM 735 C CA . HIS A 1 95 ? -8.964 -16.867 5.752 1.00 93.12 95 HIS A CA 1
ATOM 736 C C . HIS A 1 95 ? -9.163 -17.428 7.164 1.00 93.12 95 HIS A C 1
ATOM 738 O O . HIS A 1 95 ? -10.046 -18.260 7.354 1.00 93.12 95 HIS A O 1
ATOM 744 N N . SER A 1 96 ? -8.408 -16.962 8.165 1.00 91.62 96 SER A N 1
ATOM 745 C CA . SER A 1 96 ? -8.605 -17.387 9.559 1.00 91.62 96 SER A CA 1
ATOM 746 C C . SER A 1 96 ? -10.002 -17.046 10.088 1.00 91.62 96 SER A C 1
ATOM 748 O O . SER A 1 96 ? -10.582 -17.851 10.815 1.00 91.62 96 SER A O 1
ATOM 750 N N . ILE A 1 97 ? -10.564 -15.897 9.697 1.00 91.94 97 ILE A N 1
ATOM 751 C CA . ILE A 1 97 ? -11.939 -15.514 10.050 1.00 91.94 97 ILE A CA 1
ATOM 752 C C . ILE A 1 97 ? -12.953 -16.424 9.356 1.00 91.94 97 ILE A C 1
ATOM 754 O O . ILE A 1 97 ? -13.828 -16.997 10.001 1.00 91.94 97 ILE A O 1
ATOM 758 N N . SER A 1 98 ? -12.783 -16.643 8.052 1.00 90.81 98 SER A N 1
ATOM 759 C CA . SER A 1 98 ? -13.663 -17.518 7.264 1.00 90.81 98 SER A CA 1
ATOM 760 C C . SER A 1 98 ? -13.651 -18.964 7.779 1.00 90.81 98 SER A C 1
ATOM 762 O O . SER A 1 98 ? -14.676 -19.640 7.790 1.00 90.81 98 SER A O 1
ATOM 764 N N . ALA A 1 99 ? -12.498 -19.430 8.268 1.00 93.06 99 ALA A N 1
ATOM 765 C CA . ALA A 1 99 ? -12.322 -20.738 8.892 1.00 93.06 99 ALA A CA 1
ATOM 766 C C . ALA A 1 99 ? -12.804 -20.802 10.356 1.00 93.06 99 ALA A C 1
ATOM 768 O O . ALA A 1 99 ? -12.610 -21.830 11.004 1.00 93.06 99 ALA A O 1
ATOM 769 N N . ARG A 1 100 ? -13.401 -19.723 10.889 1.00 90.88 100 ARG A N 1
ATOM 770 C CA . ARG A 1 100 ? -13.843 -19.586 12.290 1.00 90.88 100 ARG A CA 1
ATOM 771 C C . ARG A 1 100 ? -12.734 -19.849 13.317 1.00 90.88 100 ARG A C 1
ATOM 773 O O . ARG A 1 100 ? -12.997 -20.309 14.423 1.00 90.88 100 ARG A O 1
ATOM 780 N N . GLN A 1 101 ? -11.482 -19.576 12.948 1.00 91.62 101 GLN A N 1
ATOM 781 C CA . GLN A 1 101 ? -10.341 -19.632 13.868 1.00 91.62 101 GLN A CA 1
ATOM 782 C C . GLN A 1 101 ? -10.190 -18.329 14.658 1.00 91.62 101 GLN A C 1
ATOM 784 O O . GLN A 1 101 ? -9.615 -18.334 15.743 1.00 91.62 101 GLN A O 1
ATOM 789 N N . LEU A 1 102 ? -10.670 -17.218 14.094 1.00 87.88 102 LEU A N 1
ATOM 790 C CA . LEU A 1 102 ? -10.673 -15.888 14.694 1.00 87.88 102 LEU A CA 1
ATOM 791 C C . LEU A 1 102 ? -12.021 -15.223 14.412 1.00 87.88 102 LEU A C 1
ATOM 793 O O . LEU A 1 102 ? -12.514 -15.314 13.295 1.00 87.88 102 LEU A O 1
ATOM 797 N N . ASP A 1 103 ? -12.570 -14.493 15.375 1.00 90.06 103 ASP A N 1
ATOM 798 C CA . ASP A 1 103 ? -13.756 -13.655 15.135 1.00 90.06 103 ASP A CA 1
ATOM 799 C C . ASP A 1 103 ? -13.360 -12.237 14.702 1.00 90.06 103 ASP A C 1
ATOM 801 O O . ASP A 1 103 ? -14.017 -11.603 13.879 1.00 90.06 103 ASP A O 1
ATOM 805 N N . VAL A 1 104 ? -12.248 -11.737 15.247 1.00 89.62 104 VAL A N 1
ATOM 806 C CA . VAL A 1 104 ? -11.707 -10.402 14.979 1.00 89.62 104 VAL A CA 1
ATOM 807 C C . VAL A 1 104 ? -10.190 -10.501 14.857 1.00 89.62 104 VAL A C 1
ATOM 809 O O . VAL A 1 104 ? -9.533 -11.161 15.661 1.00 89.62 104 VAL A O 1
ATOM 812 N N . ALA A 1 105 ? -9.622 -9.822 13.860 1.00 87.62 105 ALA A N 1
ATOM 813 C CA . ALA A 1 105 ? -8.182 -9.744 13.660 1.00 87.62 105 ALA A CA 1
ATOM 814 C C . ALA A 1 105 ? -7.743 -8.297 13.427 1.00 87.62 105 ALA A C 1
ATOM 816 O O . ALA A 1 105 ? -8.368 -7.557 12.667 1.00 87.62 105 ALA A O 1
ATOM 817 N N . LEU A 1 106 ? -6.629 -7.915 14.048 1.00 87.94 106 LEU A N 1
ATOM 818 C CA . LEU A 1 106 ? -5.943 -6.663 13.762 1.00 87.94 106 LEU A CA 1
ATOM 819 C C . LEU A 1 106 ? -4.795 -6.944 12.796 1.00 87.94 106 LEU A C 1
ATOM 821 O O . LEU A 1 106 ? -3.976 -7.833 13.033 1.00 87.94 106 LEU A O 1
ATOM 825 N N . VAL A 1 107 ? -4.747 -6.199 11.694 1.00 87.69 107 VAL A N 1
ATOM 826 C CA . VAL A 1 107 ? -3.727 -6.375 10.658 1.00 87.69 107 VAL A CA 1
ATOM 827 C C . VAL A 1 107 ? -2.941 -5.094 10.515 1.00 87.69 107 VAL A C 1
ATOM 829 O O . VAL A 1 107 ? -3.504 -4.011 10.374 1.00 87.69 107 VAL A O 1
ATOM 832 N N . GLY A 1 108 ? -1.623 -5.230 10.537 1.00 84.81 108 GLY A N 1
ATOM 833 C CA . GLY A 1 108 ? -0.716 -4.116 10.397 1.00 84.81 108 GLY A CA 1
ATOM 834 C C . GLY A 1 108 ? 0.461 -4.439 9.513 1.00 84.81 108 GLY A C 1
ATOM 835 O O . GLY A 1 108 ? 0.881 -5.587 9.399 1.00 84.81 108 GLY A O 1
ATOM 836 N N . HIS A 1 109 ? 1.006 -3.398 8.903 1.00 85.62 109 HIS A N 1
ATOM 837 C CA . HIS A 1 109 ? 2.212 -3.489 8.108 1.00 85.62 109 HIS A CA 1
ATOM 838 C C . HIS A 1 109 ? 3.077 -2.261 8.359 1.00 85.62 109 HIS A C 1
ATOM 840 O O . HIS A 1 109 ? 2.577 -1.138 8.444 1.00 85.62 109 HIS A O 1
ATOM 846 N N . VAL A 1 110 ? 4.386 -2.477 8.444 1.00 81.50 110 VAL A N 1
ATOM 847 C CA . VAL A 1 110 ? 5.369 -1.405 8.534 1.00 81.50 110 VAL A CA 1
ATOM 848 C C . VAL A 1 110 ? 6.505 -1.683 7.562 1.00 81.50 110 VAL A C 1
ATOM 850 O O . VAL A 1 110 ? 7.148 -2.727 7.611 1.00 81.50 110 VAL A O 1
ATOM 853 N N . GLY A 1 111 ? 6.748 -0.726 6.671 1.00 78.06 111 GLY A N 1
ATOM 854 C CA . GLY A 1 111 ? 7.862 -0.752 5.734 1.00 78.06 111 GLY A CA 1
ATOM 855 C C . GLY A 1 111 ? 8.796 0.414 6.021 1.00 78.06 111 GLY A C 1
ATOM 856 O O . GLY A 1 111 ? 8.431 1.567 5.796 1.00 78.06 111 GLY A O 1
ATOM 857 N N . ILE A 1 112 ? 10.005 0.133 6.511 1.00 72.56 112 ILE A N 1
ATOM 858 C CA . ILE A 1 112 ? 11.043 1.153 6.713 1.00 72.56 112 ILE A CA 1
ATOM 859 C C . ILE A 1 112 ? 12.238 0.823 5.832 1.00 72.56 112 ILE A C 1
ATOM 861 O O . ILE A 1 112 ? 12.997 -0.110 6.084 1.00 72.56 112 ILE A O 1
ATOM 865 N N . THR A 1 113 ? 12.406 1.631 4.788 1.00 69.94 113 THR A N 1
ATOM 866 C CA . THR A 1 113 ? 13.441 1.414 3.781 1.00 69.94 113 THR A CA 1
ATOM 867 C C . THR A 1 113 ? 14.829 1.797 4.299 1.00 69.94 113 THR A C 1
ATOM 869 O O . THR A 1 113 ? 15.725 0.983 4.177 1.00 69.94 113 THR A O 1
ATOM 872 N N . MET A 1 114 ? 15.038 2.961 4.942 1.00 62.91 114 MET A N 1
ATOM 873 C CA . MET A 1 114 ? 16.393 3.462 5.283 1.00 62.91 114 MET A CA 1
ATOM 874 C C . MET A 1 114 ? 17.244 2.493 6.110 1.00 62.91 114 MET A C 1
ATOM 876 O O . MET A 1 114 ? 18.411 2.278 5.793 1.00 62.91 114 MET A O 1
ATOM 880 N N . ARG A 1 115 ? 16.671 1.912 7.168 1.00 60.94 115 ARG A N 1
ATOM 881 C CA . ARG A 1 115 ? 17.411 1.031 8.085 1.00 60.94 115 ARG A CA 1
ATOM 882 C C . ARG A 1 115 ? 17.723 -0.333 7.460 1.00 60.94 115 ARG A C 1
ATOM 884 O O . ARG A 1 115 ? 18.752 -0.920 7.774 1.00 60.94 115 ARG A O 1
ATOM 891 N N . ASN A 1 116 ? 16.896 -0.773 6.510 1.00 59.94 116 ASN A N 1
ATOM 892 C CA . ASN A 1 116 ? 16.995 -2.079 5.858 1.00 59.94 116 ASN A CA 1
ATOM 893 C C . ASN A 1 116 ? 17.458 -1.997 4.384 1.00 59.94 116 ASN A C 1
ATOM 895 O O . ASN A 1 116 ? 17.481 -3.006 3.688 1.00 59.94 116 ASN A O 1
ATOM 899 N N . TYR A 1 117 ? 17.872 -0.821 3.887 1.00 63.22 117 TYR A N 1
ATOM 900 C CA . TYR A 1 117 ? 18.219 -0.612 2.468 1.00 63.22 117 TYR A CA 1
ATOM 901 C C . TYR A 1 117 ? 19.595 -1.152 2.064 1.00 63.22 117 TYR A C 1
ATOM 903 O O . TYR A 1 117 ? 19.955 -1.097 0.887 1.00 63.22 117 TYR A O 1
ATOM 911 N N . ARG A 1 118 ? 20.405 -1.640 3.013 1.00 59.78 118 ARG A N 1
ATOM 912 C CA . ARG A 1 118 ? 21.819 -1.987 2.765 1.00 59.78 118 ARG A CA 1
ATOM 913 C C . ARG A 1 118 ? 21.990 -3.024 1.648 1.00 59.78 118 ARG A C 1
ATOM 915 O O . ARG A 1 118 ? 22.975 -2.962 0.922 1.00 59.78 118 ARG A O 1
ATOM 922 N N . SER A 1 119 ? 21.015 -3.910 1.454 1.00 60.38 119 SER A N 1
ATOM 923 C CA . SER A 1 119 ? 21.018 -4.920 0.390 1.00 60.38 119 SER A CA 1
ATOM 924 C C . SER A 1 119 ? 20.436 -4.436 -0.949 1.00 60.38 119 SER A C 1
ATOM 926 O O . SER A 1 119 ? 20.542 -5.149 -1.943 1.00 60.38 119 SER A O 1
ATOM 928 N N . ARG A 1 120 ? 19.828 -3.236 -1.021 1.00 61.22 120 ARG A N 1
ATOM 929 C CA . ARG A 1 120 ? 19.063 -2.731 -2.189 1.00 61.22 120 ARG A CA 1
ATOM 930 C C . ARG A 1 120 ? 18.071 -3.760 -2.750 1.00 61.22 120 ARG A C 1
ATOM 932 O O . ARG A 1 120 ? 17.916 -3.877 -3.964 1.00 61.22 120 ARG A O 1
ATOM 939 N N . SER A 1 121 ? 17.458 -4.540 -1.862 1.00 61.03 121 SER A N 1
ATOM 940 C CA . SER A 1 121 ? 16.548 -5.632 -2.225 1.00 61.03 121 SER A CA 1
ATOM 941 C C . SER A 1 121 ? 17.180 -6.713 -3.113 1.00 61.03 121 SER A C 1
ATOM 943 O O . SER A 1 121 ? 16.459 -7.481 -3.741 1.00 61.03 121 SER A O 1
ATOM 945 N N . ARG A 1 122 ? 18.517 -6.797 -3.169 1.00 64.94 122 ARG A N 1
ATOM 946 C CA . ARG A 1 122 ? 19.229 -7.930 -3.762 1.00 64.94 122 ARG A CA 1
ATOM 947 C C . ARG A 1 122 ? 19.581 -8.928 -2.663 1.00 64.94 122 ARG A C 1
ATOM 949 O O . ARG A 1 122 ? 20.244 -8.532 -1.702 1.00 64.94 122 ARG A O 1
ATOM 956 N N . PRO A 1 123 ? 19.185 -10.203 -2.795 1.00 66.56 123 PRO A N 1
ATOM 957 C CA . PRO A 1 123 ? 19.634 -11.252 -1.891 1.00 66.56 123 PRO A CA 1
ATOM 958 C C . PRO A 1 123 ? 21.170 -11.286 -1.843 1.00 66.56 123 PRO A C 1
ATOM 960 O O . PRO A 1 123 ? 21.832 -11.499 -2.859 1.00 66.56 123 PRO A O 1
ATOM 963 N N . THR A 1 124 ? 21.751 -10.991 -0.679 1.00 70.12 124 THR A N 1
ATOM 964 C CA . THR A 1 124 ? 23.213 -10.947 -0.500 1.00 70.12 124 THR A CA 1
ATOM 965 C C . THR A 1 124 ? 23.791 -12.329 -0.228 1.00 70.12 124 THR A C 1
ATOM 967 O O . THR A 1 124 ? 24.888 -12.636 -0.693 1.00 70.12 124 THR A O 1
ATOM 970 N N . ASP A 1 125 ? 23.028 -13.161 0.478 1.00 74.88 125 ASP A N 1
ATOM 971 C CA . ASP A 1 125 ? 23.377 -14.536 0.807 1.00 74.88 125 ASP A CA 1
ATOM 972 C C . ASP A 1 125 ? 22.576 -15.489 -0.086 1.00 74.88 125 ASP A C 1
ATOM 974 O O . ASP A 1 125 ? 21.367 -15.649 0.068 1.00 74.88 125 ASP A O 1
ATOM 978 N N . VAL A 1 126 ? 23.237 -16.019 -1.114 1.00 79.25 126 VAL A N 1
ATOM 979 C CA . VAL A 1 126 ? 22.622 -16.846 -2.156 1.00 79.25 126 VAL A CA 1
ATOM 980 C C . VAL A 1 126 ? 23.575 -17.991 -2.471 1.00 79.25 126 VAL A C 1
ATOM 982 O O . VAL A 1 126 ? 24.749 -17.712 -2.741 1.00 79.25 126 VAL A O 1
ATOM 985 N N . PRO A 1 127 ? 23.106 -19.253 -2.496 1.00 81.69 127 PRO A N 1
ATOM 986 C CA . PRO A 1 127 ? 23.969 -20.385 -2.795 1.00 81.69 127 PRO A CA 1
ATOM 987 C C . PRO A 1 127 ? 24.586 -20.250 -4.200 1.00 81.69 127 PRO A C 1
ATOM 989 O O . PRO A 1 127 ? 23.893 -19.823 -5.132 1.00 81.69 127 PRO A O 1
ATOM 992 N N . PRO A 1 128 ? 25.863 -20.639 -4.395 1.00 81.94 128 PRO A N 1
ATOM 993 C CA . PRO A 1 128 ? 26.529 -20.563 -5.699 1.00 81.94 128 PRO A CA 1
ATOM 994 C C . PRO A 1 128 ? 25.759 -21.285 -6.812 1.00 81.94 128 PRO A C 1
ATOM 996 O O . PRO A 1 128 ? 25.643 -20.769 -7.920 1.00 81.94 128 PRO A O 1
ATOM 999 N N . SER A 1 129 ? 25.117 -22.408 -6.480 1.00 85.38 129 SER A N 1
ATOM 1000 C CA . SER A 1 129 ? 24.270 -23.177 -7.398 1.00 85.38 129 SER A CA 1
ATOM 1001 C C . SER A 1 129 ? 23.084 -22.388 -7.961 1.00 85.38 129 SER A C 1
ATOM 1003 O O . SER A 1 129 ? 22.656 -22.664 -9.078 1.00 85.38 129 SER A O 1
ATOM 1005 N N . LEU A 1 130 ? 22.556 -21.399 -7.228 1.00 83.62 130 LEU A N 1
ATOM 1006 C CA . LEU A 1 130 ? 21.483 -20.534 -7.722 1.00 83.62 130 LEU A CA 1
ATOM 1007 C C . LEU A 1 130 ? 22.027 -19.425 -8.628 1.00 83.62 130 LEU A C 1
ATOM 1009 O O . LEU A 1 130 ? 21.392 -19.095 -9.626 1.00 83.62 130 LEU A O 1
ATOM 1013 N N . ARG A 1 131 ? 23.215 -18.886 -8.320 1.00 80.44 131 ARG A N 1
ATOM 1014 C CA . ARG A 1 131 ? 23.883 -17.870 -9.155 1.00 80.44 131 ARG A CA 1
ATOM 1015 C C . ARG A 1 131 ? 24.309 -18.427 -10.512 1.00 80.44 131 ARG A C 1
ATOM 1017 O O . ARG A 1 131 ? 24.239 -17.719 -11.508 1.00 80.44 131 ARG A O 1
ATOM 1024 N N . GLU A 1 132 ? 24.728 -19.687 -10.539 1.00 85.25 132 GLU A N 1
ATOM 1025 C CA . GLU A 1 132 ? 25.171 -20.399 -11.744 1.00 85.25 132 GLU A CA 1
ATOM 1026 C C . GLU A 1 132 ? 24.047 -21.218 -12.399 1.00 85.25 132 GLU A C 1
ATOM 1028 O O . GLU A 1 132 ? 24.272 -21.946 -13.371 1.00 85.25 132 GLU A O 1
ATOM 1033 N N . SER A 1 133 ? 22.822 -21.117 -11.873 1.00 86.81 133 SER A N 1
ATOM 1034 C CA . SER A 1 133 ? 21.694 -21.889 -12.374 1.00 86.81 133 SER A CA 1
ATOM 1035 C C . SER A 1 133 ? 21.385 -21.529 -13.824 1.00 86.81 133 SER A C 1
ATOM 1037 O O . SER A 1 133 ? 21.176 -20.370 -14.177 1.00 86.81 133 SER A O 1
ATOM 1039 N N . ARG A 1 134 ? 21.275 -22.556 -14.670 1.00 86.12 134 ARG A N 1
ATOM 1040 C CA . ARG A 1 134 ? 20.804 -22.418 -16.058 1.00 86.12 134 ARG A CA 1
ATOM 1041 C C . ARG A 1 134 ? 19.278 -22.330 -16.154 1.00 86.12 134 ARG A C 1
ATOM 1043 O O . ARG A 1 134 ? 18.742 -22.088 -17.233 1.00 86.12 134 ARG A O 1
ATOM 1050 N N . VAL A 1 135 ? 18.569 -22.549 -15.045 1.00 91.62 135 VAL A N 1
ATOM 1051 C CA . VAL A 1 135 ? 17.108 -22.465 -14.992 1.00 91.62 135 VAL A CA 1
ATOM 1052 C C . VAL A 1 135 ? 16.711 -20.995 -14.948 1.00 91.62 135 VAL A C 1
ATOM 1054 O O . VAL A 1 135 ? 16.914 -20.319 -13.940 1.00 91.62 135 VAL A O 1
ATOM 1057 N N . LYS A 1 136 ? 16.103 -20.508 -16.034 1.00 87.25 136 LYS A N 1
ATOM 1058 C CA . LYS A 1 136 ? 15.724 -19.097 -16.186 1.00 87.25 136 LYS A CA 1
ATOM 1059 C C . LYS A 1 136 ? 14.889 -18.581 -15.011 1.00 87.25 136 LYS A C 1
ATOM 1061 O O . LYS A 1 136 ? 15.195 -17.519 -14.487 1.00 87.25 136 LYS A O 1
ATOM 1066 N N . GLN A 1 137 ? 13.885 -19.341 -14.558 1.00 87.06 137 GLN A N 1
ATOM 1067 C CA . GLN A 1 137 ? 13.040 -18.914 -13.433 1.00 87.06 137 GLN A CA 1
ATOM 1068 C C . GLN A 1 137 ? 13.842 -18.691 -12.144 1.00 87.06 137 GLN A C 1
ATOM 1070 O O . GLN A 1 137 ? 13.500 -17.821 -11.354 1.00 87.06 137 GLN A O 1
ATOM 1075 N N . ALA A 1 138 ? 14.903 -19.470 -11.933 1.00 85.75 138 ALA A N 1
ATOM 1076 C CA . ALA A 1 138 ? 15.735 -19.389 -10.742 1.00 85.75 138 ALA A CA 1
ATOM 1077 C C . ALA A 1 138 ?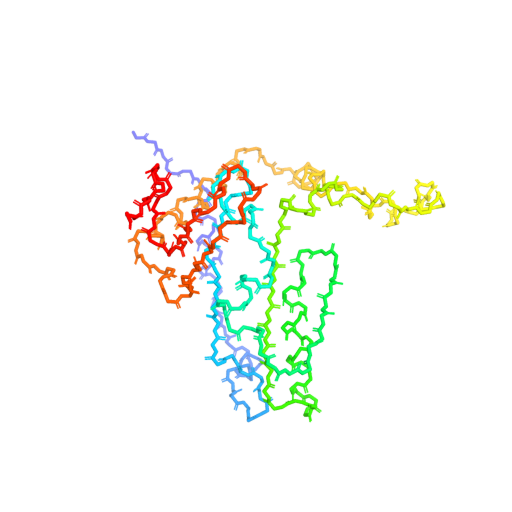 16.703 -18.192 -10.813 1.00 85.75 138 ALA A C 1
ATOM 1079 O O . ALA A 1 138 ? 16.881 -17.482 -9.825 1.00 85.75 138 ALA A O 1
ATOM 1080 N N . ALA A 1 139 ? 17.273 -17.935 -11.995 1.00 84.44 139 ALA A N 1
ATOM 1081 C CA . ALA A 1 139 ? 18.133 -16.780 -12.246 1.00 84.44 139 ALA A CA 1
ATOM 1082 C C . ALA A 1 139 ? 17.360 -15.447 -12.190 1.00 84.44 139 ALA A C 1
ATOM 1084 O O . ALA A 1 139 ? 17.865 -14.464 -11.647 1.00 84.44 139 ALA A O 1
ATOM 1085 N N . ASP A 1 140 ? 16.116 -15.422 -12.686 1.00 86.31 140 ASP A N 1
ATOM 1086 C CA . ASP A 1 140 ? 15.257 -14.231 -12.682 1.00 86.31 140 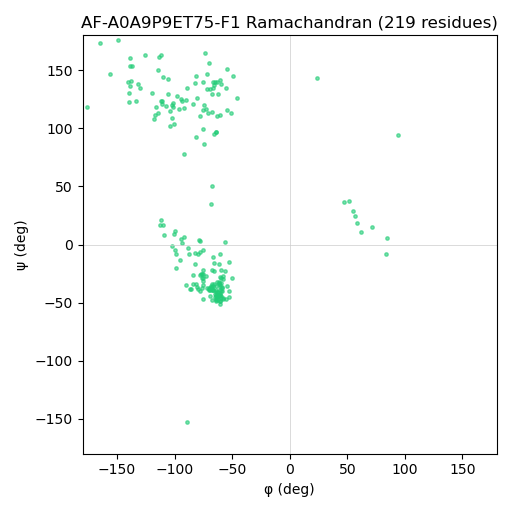ASP A CA 1
ATOM 1087 C C . ASP A 1 140 ? 14.970 -13.715 -11.254 1.00 86.31 140 ASP A C 1
ATOM 1089 O O . ASP A 1 140 ? 14.809 -12.511 -11.062 1.00 86.31 140 ASP A O 1
ATOM 1093 N N . CYS A 1 141 ? 14.983 -14.581 -10.230 1.00 83.69 141 CYS A N 1
ATOM 1094 C CA . CYS A 1 141 ? 14.816 -14.189 -8.822 1.00 83.69 141 CYS A CA 1
ATOM 1095 C C . CYS A 1 141 ? 15.959 -13.313 -8.274 1.00 83.69 141 CYS A C 1
ATOM 1097 O O . CYS A 1 141 ? 15.815 -12.716 -7.208 1.00 83.69 141 CYS A O 1
ATOM 1099 N N . LEU A 1 142 ? 17.101 -13.257 -8.966 1.00 82.81 142 LEU A N 1
ATOM 1100 C CA . LEU A 1 142 ? 18.271 -12.466 -8.572 1.00 82.81 142 LEU A CA 1
ATOM 1101 C C . LEU A 1 142 ? 18.360 -11.121 -9.304 1.00 82.81 142 LEU A C 1
ATOM 1103 O O . LEU A 1 142 ? 19.214 -10.294 -8.969 1.00 82.81 142 LEU A O 1
ATOM 1107 N N . VAL A 1 143 ? 17.494 -10.896 -10.297 1.00 82.06 143 VAL A N 1
ATOM 1108 C CA . VAL A 1 143 ? 17.438 -9.648 -11.061 1.00 82.06 143 VAL A CA 1
ATOM 1109 C C . VAL A 1 143 ? 16.989 -8.519 -10.140 1.00 82.06 143 VAL A C 1
ATOM 1111 O O . VAL A 1 143 ? 16.046 -8.662 -9.359 1.00 82.06 143 VAL A O 1
ATOM 1114 N N . ALA A 1 144 ? 17.672 -7.375 -10.211 1.00 80.69 144 ALA A N 1
ATOM 1115 C CA . ALA A 1 144 ? 17.295 -6.238 -9.392 1.00 80.69 144 ALA A CA 1
ATOM 1116 C C . ALA A 1 144 ? 15.902 -5.744 -9.799 1.00 80.69 144 ALA A C 1
ATOM 1118 O O . ALA A 1 144 ? 15.583 -5.626 -10.981 1.00 80.69 144 ALA A O 1
ATOM 1119 N N . MET A 1 145 ? 15.091 -5.367 -8.811 1.00 82.06 145 MET A N 1
ATOM 1120 C CA . MET A 1 145 ? 13.723 -4.893 -9.044 1.00 82.06 145 MET A CA 1
ATOM 1121 C C . MET A 1 145 ? 13.624 -3.701 -10.009 1.00 82.06 145 MET A C 1
ATOM 1123 O O . MET A 1 145 ? 12.568 -3.497 -10.595 1.00 82.06 145 MET A O 1
ATOM 1127 N N . GLY A 1 146 ? 14.693 -2.915 -10.181 1.00 83.06 146 GLY A N 1
ATOM 1128 C CA . GLY A 1 146 ? 14.740 -1.812 -11.147 1.00 83.06 146 GLY A CA 1
ATOM 1129 C C . GLY A 1 146 ? 14.935 -2.251 -12.603 1.00 83.06 146 GLY A C 1
ATOM 1130 O O . GLY A 1 146 ? 14.488 -1.549 -13.505 1.00 83.06 146 GLY A O 1
ATOM 1131 N N . ASP A 1 147 ? 15.535 -3.419 -12.840 1.00 86.25 147 ASP A N 1
ATOM 1132 C CA . ASP A 1 147 ? 15.826 -3.910 -14.192 1.00 86.25 147 ASP A CA 1
ATOM 1133 C C . ASP A 1 147 ? 14.592 -4.565 -14.826 1.00 86.25 147 ASP A C 1
ATOM 1135 O O . ASP A 1 147 ? 14.358 -4.451 -16.029 1.00 86.25 147 ASP A O 1
ATOM 1139 N N . THR A 1 148 ? 13.757 -5.231 -14.024 1.00 88.06 148 THR A N 1
ATOM 1140 C CA . THR A 1 148 ? 12.543 -5.911 -14.504 1.00 88.06 148 THR A CA 1
ATOM 1141 C C . THR A 1 148 ? 11.567 -4.964 -15.227 1.00 88.06 148 THR A C 1
ATOM 1143 O O . THR A 1 148 ? 11.143 -5.303 -16.336 1.00 88.06 148 THR A O 1
ATOM 1146 N N . PRO A 1 149 ? 11.233 -3.767 -14.697 1.00 88.31 149 PRO A N 1
ATOM 1147 C CA . PRO A 1 149 ? 10.427 -2.780 -15.414 1.00 88.31 149 PRO A CA 1
ATOM 1148 C C . PRO A 1 149 ? 11.045 -2.325 -16.737 1.00 88.31 149 PRO A C 1
ATOM 1150 O O . PRO A 1 149 ? 10.313 -2.151 -17.707 1.00 88.31 149 PRO A O 1
ATOM 1153 N N . GLU A 1 150 ? 12.369 -2.175 -16.815 1.00 90.88 150 GLU A N 1
ATOM 1154 C CA . GLU A 1 150 ? 13.053 -1.763 -18.048 1.00 90.88 150 GLU A CA 1
ATOM 1155 C C . GLU A 1 150 ? 13.006 -2.863 -19.117 1.00 90.88 150 GLU A C 1
ATOM 1157 O O . GLU A 1 150 ? 12.749 -2.589 -20.293 1.00 90.88 150 GLU A O 1
ATOM 1162 N N . HIS A 1 151 ? 13.160 -4.131 -18.720 1.00 90.31 151 HIS A N 1
ATOM 1163 C CA . HIS A 1 151 ? 12.937 -5.268 -19.616 1.00 90.31 151 HIS A CA 1
ATOM 1164 C C . HIS A 1 151 ? 11.487 -5.328 -20.106 1.00 90.31 151 HIS A C 1
ATOM 1166 O O . HIS A 1 151 ? 11.246 -5.545 -21.295 1.00 90.31 151 HIS A O 1
ATOM 1172 N N . ASN A 1 152 ? 10.523 -5.104 -19.209 1.00 91.25 152 ASN A N 1
ATOM 1173 C CA . ASN A 1 152 ? 9.103 -5.104 -19.544 1.00 91.25 152 ASN A CA 1
ATOM 1174 C C . ASN A 1 152 ? 8.751 -3.966 -20.513 1.00 91.25 152 ASN A C 1
ATOM 1176 O O . ASN A 1 152 ? 8.071 -4.190 -21.514 1.00 91.25 152 ASN A O 1
ATOM 1180 N N . ALA A 1 153 ? 9.277 -2.764 -20.266 1.00 93.25 153 ALA A N 1
ATOM 1181 C CA . ALA A 1 153 ? 9.085 -1.610 -21.134 1.00 93.25 153 ALA A CA 1
ATOM 1182 C C . ALA A 1 153 ? 9.615 -1.878 -22.549 1.00 93.25 153 ALA A C 1
ATOM 1184 O O . ALA A 1 153 ? 8.910 -1.616 -23.520 1.00 93.25 153 ALA A O 1
ATOM 1185 N N . ARG A 1 154 ? 10.805 -2.483 -22.679 1.00 92.56 154 ARG A N 1
ATOM 1186 C CA . ARG A 1 154 ? 11.350 -2.894 -23.986 1.00 92.56 154 ARG A CA 1
ATOM 1187 C C . ARG A 1 154 ? 10.491 -3.964 -24.655 1.00 92.56 154 ARG A C 1
ATOM 1189 O O . ARG A 1 154 ? 10.168 -3.833 -25.830 1.00 92.56 154 ARG A O 1
ATOM 1196 N N . ARG A 1 155 ? 10.089 -5.002 -23.912 1.00 93.69 155 ARG A N 1
ATOM 1197 C CA . ARG A 1 155 ? 9.287 -6.121 -24.436 1.00 93.69 155 ARG A CA 1
ATOM 1198 C C . ARG A 1 155 ? 7.936 -5.664 -24.981 1.00 93.69 155 ARG A C 1
ATOM 1200 O O . ARG A 1 155 ? 7.492 -6.171 -26.005 1.00 93.69 155 ARG A O 1
ATOM 1207 N N . HIS A 1 156 ? 7.298 -4.718 -24.302 1.00 94.25 156 HIS A N 1
ATOM 1208 C CA . HIS A 1 156 ? 5.980 -4.202 -24.670 1.00 94.25 156 HIS A CA 1
ATOM 1209 C C . HIS A 1 156 ? 6.038 -2.866 -25.417 1.00 94.25 156 HIS A C 1
ATOM 1211 O O . HIS A 1 156 ? 5.001 -2.245 -25.620 1.00 94.25 156 HIS A O 1
ATOM 1217 N N . SER A 1 157 ? 7.229 -2.437 -25.855 1.00 95.12 157 SER A N 1
ATOM 1218 C CA . SER A 1 157 ? 7.440 -1.184 -26.595 1.00 95.12 157 SER A CA 1
ATOM 1219 C C . SER A 1 157 ? 6.825 0.047 -25.910 1.00 95.12 157 SER A C 1
ATOM 1221 O O . SER A 1 157 ? 6.297 0.939 -26.569 1.00 95.12 157 SER A O 1
ATOM 1223 N N . VAL A 1 158 ? 6.887 0.099 -24.576 1.00 94.94 158 VAL A N 1
ATOM 1224 C CA . VAL A 1 158 ? 6.384 1.229 -23.787 1.00 94.94 158 VAL A CA 1
ATOM 1225 C C . VAL A 1 158 ? 7.360 2.390 -23.917 1.00 94.94 158 VAL A C 1
ATOM 1227 O O . VAL A 1 158 ? 8.512 2.300 -23.478 1.00 94.94 158 VAL A O 1
ATOM 1230 N N . SER A 1 159 ? 6.903 3.492 -24.509 1.00 94.50 159 SER A N 1
ATOM 1231 C CA . SER A 1 159 ? 7.753 4.653 -24.755 1.00 94.50 159 SER A CA 1
ATOM 1232 C C . SER A 1 159 ? 8.125 5.373 -23.452 1.00 94.50 159 SER A C 1
ATOM 1234 O O . SER A 1 159 ? 7.423 5.287 -22.440 1.00 94.50 159 SER A O 1
ATOM 1236 N N . ARG A 1 160 ? 9.242 6.114 -23.458 1.00 92.94 160 ARG A N 1
ATOM 1237 C CA . ARG A 1 160 ? 9.599 6.989 -22.326 1.00 92.94 160 ARG A CA 1
ATOM 1238 C C . ARG A 1 160 ? 8.571 8.101 -22.127 1.00 92.94 160 ARG A C 1
ATOM 1240 O O . ARG A 1 160 ? 8.316 8.469 -20.987 1.00 92.94 160 ARG A O 1
ATOM 1247 N N . GLU A 1 161 ? 7.954 8.575 -23.206 1.00 95.38 161 GLU A N 1
ATOM 1248 C CA . GLU A 1 161 ? 6.892 9.581 -23.146 1.00 95.38 161 GLU A CA 1
ATOM 1249 C C . GLU A 1 161 ? 5.671 9.058 -22.378 1.00 95.38 161 GLU A C 1
ATOM 1251 O O . GLU A 1 161 ? 5.184 9.734 -21.477 1.00 95.38 161 GLU A O 1
ATOM 1256 N N . ASP A 1 162 ? 5.241 7.818 -22.635 1.00 94.62 162 ASP A N 1
ATOM 1257 C CA . ASP A 1 162 ? 4.125 7.199 -21.906 1.00 94.62 162 ASP A CA 1
ATOM 1258 C C . ASP A 1 162 ? 4.453 7.013 -20.418 1.00 94.62 162 ASP A C 1
ATOM 1260 O O . ASP A 1 162 ? 3.613 7.259 -19.548 1.00 94.62 162 ASP A O 1
ATOM 1264 N N . GLN A 1 163 ? 5.697 6.627 -20.106 1.00 93.00 163 GLN A N 1
ATOM 1265 C CA . GLN A 1 163 ? 6.166 6.512 -18.722 1.00 93.00 163 GLN A CA 1
ATOM 1266 C C . GLN A 1 163 ? 6.120 7.870 -18.009 1.00 93.00 163 GLN A C 1
ATOM 1268 O O . GLN A 1 163 ? 5.595 7.967 -16.898 1.00 93.00 163 GLN A O 1
ATOM 1273 N N . TYR A 1 164 ? 6.629 8.930 -18.643 1.00 95.19 164 TYR A N 1
ATOM 1274 C CA . TYR A 1 164 ? 6.601 10.277 -18.073 1.00 95.19 164 TYR A CA 1
ATOM 1275 C C . TYR A 1 164 ? 5.182 10.834 -17.964 1.00 95.19 164 TYR A C 1
ATOM 1277 O O . TYR A 1 164 ? 4.848 11.433 -16.939 1.00 95.19 164 TYR A O 1
ATOM 1285 N N . GLY A 1 165 ? 4.329 10.578 -18.956 1.00 95.94 165 GLY A N 1
ATOM 1286 C CA . GLY A 1 165 ? 2.915 10.936 -18.928 1.00 95.94 165 GLY A CA 1
ATOM 1287 C C . GLY A 1 165 ? 2.198 10.310 -17.731 1.00 95.94 165 GLY A C 1
ATOM 1288 O O . GLY A 1 165 ? 1.510 11.011 -16.987 1.00 95.94 165 GLY A O 1
ATOM 1289 N N . PHE A 1 166 ? 2.425 9.019 -17.472 1.00 96.00 166 PHE A N 1
ATOM 1290 C CA . PHE A 1 166 ? 1.868 8.335 -16.303 1.00 96.00 166 PHE A CA 1
ATOM 1291 C C . PHE A 1 166 ? 2.380 8.921 -14.978 1.00 96.00 166 PHE A C 1
ATOM 1293 O O . PHE A 1 166 ? 1.585 9.194 -14.077 1.00 96.00 166 PHE A O 1
ATOM 1300 N N . ILE A 1 167 ? 3.689 9.168 -14.862 1.00 94.81 167 ILE A N 1
ATOM 1301 C CA . ILE A 1 167 ? 4.297 9.764 -13.659 1.00 94.81 167 ILE A CA 1
ATOM 1302 C C . ILE A 1 167 ? 3.700 11.149 -13.381 1.00 94.81 167 ILE A C 1
ATOM 1304 O O . ILE A 1 167 ? 3.323 11.448 -12.245 1.00 94.81 167 ILE A O 1
ATOM 1308 N N . PHE A 1 168 ? 3.577 11.987 -14.413 1.00 96.69 168 PHE A N 1
ATOM 1309 C CA . PHE A 1 168 ? 2.993 13.319 -14.291 1.00 96.69 168 PHE A CA 1
ATOM 1310 C C . PHE A 1 168 ? 1.540 13.252 -13.813 1.00 96.69 168 PHE A C 1
ATOM 1312 O O . PHE A 1 168 ? 1.181 13.925 -12.845 1.00 96.69 168 PHE A O 1
ATOM 1319 N N . LEU A 1 169 ? 0.723 12.399 -14.440 1.00 96.19 169 LEU A N 1
ATOM 1320 C CA . LEU A 1 169 ? -0.671 12.206 -14.044 1.00 96.19 169 LEU A CA 1
ATOM 1321 C C . LEU A 1 169 ? -0.781 11.700 -12.604 1.00 96.19 169 LEU A C 1
ATOM 1323 O O . LEU A 1 169 ? -1.591 12.230 -11.850 1.00 96.19 169 LEU A O 1
ATOM 1327 N N . SER A 1 170 ? 0.063 10.750 -12.194 1.00 96.12 170 SER A N 1
ATOM 1328 C CA . SER A 1 170 ? 0.095 10.240 -10.820 1.00 96.12 170 SER A CA 1
ATOM 1329 C C . SER A 1 170 ? 0.429 11.331 -9.799 1.00 96.12 170 SER A C 1
ATOM 1331 O O . SER A 1 170 ? -0.190 11.395 -8.738 1.00 96.12 170 SER A O 1
ATOM 1333 N N . HIS A 1 171 ? 1.405 12.198 -10.085 1.00 93.56 171 HIS A N 1
ATOM 1334 C CA . HIS A 1 171 ? 1.743 13.308 -9.193 1.00 93.56 171 HIS A CA 1
ATOM 1335 C C . HIS A 1 171 ? 0.640 14.367 -9.150 1.00 93.56 171 HIS A C 1
ATOM 1337 O O . HIS A 1 171 ? 0.349 14.909 -8.082 1.00 93.56 171 HIS A O 1
ATOM 1343 N N . LEU A 1 172 ? 0.018 14.654 -10.294 1.00 95.19 172 LEU A N 1
ATOM 1344 C CA . LEU A 1 172 ? -1.067 15.620 -10.396 1.00 95.19 172 LEU A CA 1
ATOM 1345 C C . LEU A 1 172 ? -2.296 15.164 -9.601 1.00 95.19 172 LEU A C 1
ATOM 1347 O O . LEU A 1 172 ? -2.827 15.940 -8.806 1.00 95.19 172 LEU A O 1
ATOM 1351 N N . THR A 1 173 ? -2.724 13.911 -9.772 1.00 94.12 173 THR A N 1
ATOM 1352 C CA . THR A 1 173 ? -3.869 13.344 -9.045 1.00 94.12 173 THR A CA 1
ATOM 1353 C C . THR A 1 173 ? -3.595 13.264 -7.547 1.00 94.12 173 THR A C 1
ATOM 1355 O O . THR A 1 173 ? -4.444 13.678 -6.760 1.00 94.12 173 THR A O 1
ATOM 1358 N N . ALA A 1 174 ? -2.395 12.835 -7.140 1.00 90.81 174 ALA A N 1
ATOM 1359 C CA . ALA A 1 174 ? -2.006 12.804 -5.731 1.00 90.81 174 ALA A CA 1
ATOM 1360 C C . ALA A 1 174 ? -2.011 14.205 -5.101 1.00 90.81 174 ALA A C 1
ATOM 1362 O O . ALA A 1 174 ? -2.542 14.390 -4.007 1.00 90.81 174 ALA A O 1
ATOM 1363 N N . LYS A 1 175 ? -1.469 15.212 -5.798 1.00 92.00 175 LYS A N 1
ATOM 1364 C CA . LYS A 1 175 ? -1.441 16.600 -5.315 1.00 92.00 175 LYS A CA 1
ATOM 1365 C C . LYS A 1 175 ? -2.848 17.195 -5.223 1.00 92.00 175 LYS A C 1
ATOM 1367 O O . LYS A 1 175 ? -3.152 17.892 -4.259 1.00 92.00 175 LYS A O 1
ATOM 1372 N N . LYS A 1 176 ? -3.716 16.893 -6.191 1.00 93.38 176 LYS A N 1
ATOM 1373 C CA . LYS A 1 176 ? -5.129 17.287 -6.159 1.00 93.38 176 LYS A CA 1
ATOM 1374 C C . LYS A 1 176 ? -5.844 16.696 -4.937 1.00 93.38 176 LYS A C 1
ATOM 1376 O O . LYS A 1 176 ? -6.403 17.457 -4.156 1.00 93.38 176 LYS A O 1
ATOM 1381 N N . ALA A 1 177 ? -5.725 15.386 -4.711 1.00 90.38 177 ALA A N 1
ATOM 1382 C CA . ALA A 1 177 ? -6.319 14.708 -3.554 1.00 90.38 177 ALA A CA 1
ATOM 1383 C C . ALA A 1 177 ? -5.784 15.235 -2.206 1.00 90.38 177 ALA A C 1
ATOM 1385 O O . ALA A 1 177 ? -6.516 15.294 -1.220 1.00 90.38 177 ALA A O 1
ATOM 1386 N N . GLN A 1 178 ? -4.515 15.664 -2.156 1.00 86.88 178 GLN A N 1
ATOM 1387 C CA . GLN A 1 178 ? -3.950 16.338 -0.982 1.00 86.88 178 GLN A CA 1
ATOM 1388 C C . GLN A 1 178 ? -4.609 17.695 -0.712 1.00 86.88 178 GLN A C 1
ATOM 1390 O O . GLN A 1 178 ? -4.929 17.982 0.438 1.00 86.88 178 GLN A O 1
ATOM 1395 N N . TYR A 1 179 ? -4.814 18.527 -1.739 1.00 87.88 179 TYR A N 1
ATOM 1396 C CA . TYR A 1 179 ? -5.477 19.827 -1.573 1.00 87.88 179 TYR A CA 1
ATOM 1397 C C . TYR A 1 179 ? -6.955 19.697 -1.216 1.00 87.88 179 TYR A C 1
ATOM 1399 O O . TYR A 1 179 ? -7.458 20.482 -0.420 1.00 87.88 179 TYR A O 1
ATOM 1407 N N . GLU A 1 180 ? -7.629 18.696 -1.777 1.00 91.00 180 GLU A N 1
ATOM 1408 C CA . GLU A 1 180 ? -9.033 18.388 -1.492 1.00 91.00 180 GLU A CA 1
ATOM 1409 C C . GLU A 1 180 ? -9.224 17.711 -0.123 1.00 91.00 180 GLU A C 1
ATOM 1411 O O . GLU A 1 180 ? -10.352 17.480 0.301 1.00 91.00 180 GLU A O 1
ATOM 1416 N N . GLY A 1 181 ? -8.135 17.389 0.585 1.00 87.69 181 GLY A N 1
ATOM 1417 C CA . GLY A 1 181 ? -8.188 16.783 1.913 1.00 87.69 181 GLY A CA 1
ATOM 1418 C C . GLY A 1 181 ? -8.664 15.328 1.914 1.00 87.69 181 GLY A C 1
ATOM 1419 O O . GLY A 1 181 ? -8.972 14.805 2.986 1.00 87.69 181 GLY A O 1
ATOM 1420 N N . SER A 1 182 ? -8.685 14.646 0.761 1.00 88.31 182 SER A N 1
ATOM 1421 C CA . SER A 1 182 ? -9.204 13.275 0.614 1.00 88.31 182 SER A CA 1
ATOM 1422 C C . SER A 1 182 ? -8.470 12.245 1.479 1.00 88.31 182 SER A C 1
ATOM 1424 O O . SER A 1 182 ? -9.023 11.199 1.793 1.00 88.31 182 SER A O 1
ATOM 1426 N N . PHE A 1 183 ? -7.235 12.538 1.899 1.00 89.31 183 PHE A N 1
ATOM 1427 C CA . PHE A 1 183 ? -6.439 11.654 2.757 1.00 89.31 183 PHE A CA 1
ATOM 1428 C C . PHE A 1 183 ? -6.647 11.870 4.263 1.00 89.31 183 PHE A C 1
ATOM 1430 O O . PHE A 1 183 ? -6.055 11.158 5.072 1.00 89.31 183 PHE A O 1
ATOM 1437 N N . THR A 1 184 ? -7.458 12.850 4.665 1.00 86.75 184 THR A N 1
ATOM 1438 C CA . THR A 1 184 ? -7.612 13.223 6.080 1.00 86.75 184 THR A CA 1
ATOM 1439 C C . THR A 1 184 ? -8.260 12.113 6.908 1.00 86.75 184 THR A C 1
ATOM 1441 O O . THR A 1 184 ? -7.895 11.933 8.065 1.00 86.75 184 THR A O 1
ATOM 1444 N N . SER A 1 185 ? -9.183 11.343 6.323 1.00 88.12 185 SER A N 1
ATOM 1445 C CA . SER A 1 185 ? -9.887 10.257 7.018 1.00 88.12 185 SER A CA 1
ATOM 1446 C C . SER A 1 185 ? -9.033 9.004 7.232 1.00 88.12 185 SER A C 1
ATOM 1448 O O . SER A 1 185 ? -9.258 8.281 8.196 1.00 88.12 185 SER A O 1
ATOM 1450 N N . GLU A 1 186 ? -8.062 8.736 6.355 1.00 90.06 186 GLU A N 1
ATOM 1451 C CA . GLU A 1 186 ? -7.234 7.522 6.413 1.00 90.06 186 GLU A CA 1
ATOM 1452 C C . GLU A 1 186 ? -5.865 7.740 7.079 1.00 90.06 186 GLU A C 1
ATOM 1454 O O . GLU A 1 186 ? -5.237 6.774 7.514 1.00 90.06 186 GLU A O 1
ATOM 1459 N N . ILE A 1 187 ? -5.373 8.983 7.162 1.00 89.25 187 ILE A N 1
ATOM 1460 C CA . ILE A 1 187 ? -4.049 9.284 7.719 1.00 89.25 187 ILE A CA 1
ATOM 1461 C C . ILE A 1 187 ? -4.127 9.577 9.222 1.00 89.25 187 ILE A C 1
ATOM 1463 O O . ILE A 1 187 ? -4.649 10.606 9.650 1.00 89.25 187 ILE A O 1
ATOM 1467 N N . VAL A 1 188 ? -3.471 8.736 10.022 1.00 87.25 188 VAL A N 1
ATOM 1468 C CA . VAL A 1 188 ? -3.254 8.967 11.457 1.00 87.25 188 VAL A CA 1
ATOM 1469 C C . VAL A 1 188 ? -1.962 9.747 11.676 1.00 87.25 188 VAL A C 1
ATOM 1471 O O . VAL A 1 188 ? -0.917 9.440 11.103 1.00 87.25 188 VAL A O 1
ATOM 1474 N N . THR A 1 189 ? -2.027 10.763 12.537 1.00 84.38 189 THR A N 1
ATOM 1475 C CA . THR A 1 189 ? -0.855 11.566 12.906 1.00 84.38 189 THR A CA 1
ATOM 1476 C C . THR A 1 189 ? 0.139 10.728 13.704 1.00 84.38 189 THR A C 1
ATOM 1478 O O . THR A 1 189 ? -0.223 10.108 14.703 1.00 84.38 189 THR A O 1
ATOM 1481 N N . VAL A 1 190 ? 1.404 10.746 13.287 1.00 82.12 190 VAL A N 1
ATOM 1482 C CA . VAL A 1 190 ? 2.487 10.032 13.975 1.00 82.12 190 VAL A CA 1
ATOM 1483 C C . VAL A 1 190 ? 3.423 11.048 14.608 1.00 82.12 190 VAL A C 1
ATOM 1485 O O . VAL A 1 190 ? 3.970 11.906 13.911 1.00 82.12 190 VAL A O 1
ATOM 1488 N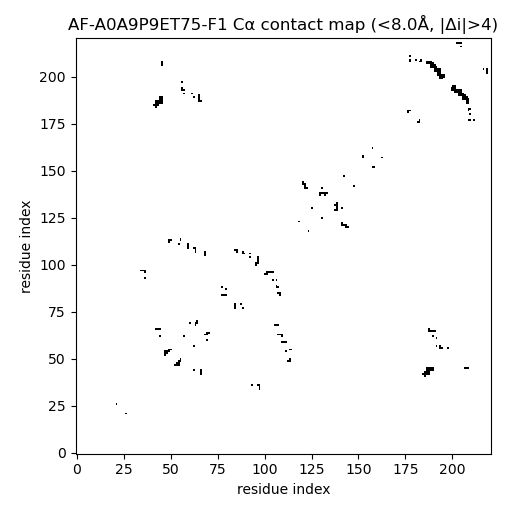 N . THR A 1 191 ? 3.618 10.938 15.921 1.00 78.69 191 THR A N 1
ATOM 1489 C CA . THR A 1 191 ? 4.528 11.802 16.676 1.00 78.69 191 THR A CA 1
ATOM 1490 C C . THR A 1 191 ? 5.710 10.981 17.159 1.00 78.69 191 THR A C 1
ATOM 1492 O O . THR A 1 191 ? 5.560 9.981 17.849 1.00 78.69 191 THR A O 1
ATOM 1495 N N . TYR A 1 192 ? 6.914 11.395 16.799 1.00 75.38 192 TYR A N 1
ATOM 1496 C CA . TYR A 1 192 ? 8.125 10.653 17.099 1.00 75.38 192 TYR A CA 1
ATOM 1497 C C . TYR A 1 192 ? 9.177 11.557 17.726 1.00 75.38 192 TYR A C 1
ATOM 1499 O O . TYR A 1 192 ? 9.430 12.653 17.234 1.00 75.38 192 TYR A O 1
ATOM 1507 N N . ARG A 1 193 ? 9.824 11.085 18.793 1.00 72.38 193 ARG A N 1
ATOM 1508 C CA . ARG A 1 193 ? 10.962 11.765 19.412 1.00 72.38 193 ARG A CA 1
ATOM 1509 C C . ARG A 1 193 ? 12.255 11.095 18.967 1.00 72.38 193 ARG A C 1
ATOM 1511 O O . ARG A 1 193 ? 12.454 9.914 19.245 1.00 72.38 193 ARG A O 1
ATOM 1518 N N . ALA A 1 194 ? 13.119 11.847 18.290 1.00 69.62 194 ALA A N 1
ATOM 1519 C CA . ALA A 1 194 ? 14.399 11.332 17.821 1.00 69.62 194 ALA A CA 1
ATOM 1520 C C . ALA A 1 194 ? 15.331 10.996 19.001 1.00 69.62 194 ALA A C 1
ATOM 1522 O O . ALA A 1 194 ? 15.377 11.761 19.975 1.00 69.62 194 ALA A O 1
ATOM 1523 N N . PRO A 1 195 ? 16.087 9.882 18.947 1.00 67.00 195 PRO A N 1
ATOM 1524 C CA . PRO A 1 195 ? 16.940 9.451 20.041 1.00 67.00 195 PRO A CA 1
ATOM 1525 C C . PRO A 1 195 ? 18.137 10.398 20.130 1.00 67.00 195 PRO A C 1
ATOM 1527 O O . PRO A 1 195 ? 18.638 10.877 19.111 1.00 67.00 195 PRO A O 1
ATOM 1530 N N . SER A 1 196 ? 18.619 10.637 21.347 1.00 56.47 196 SER A N 1
ATOM 1531 C CA . SER A 1 196 ? 19.626 11.654 21.686 1.00 56.47 196 SER A CA 1
ATOM 1532 C C . SER A 1 196 ? 20.990 11.499 20.988 1.00 56.47 196 SER A C 1
ATOM 1534 O O . SER A 1 196 ? 21.814 12.395 21.099 1.00 56.47 196 SER A O 1
ATOM 1536 N N . GLY A 1 197 ? 21.236 10.391 20.276 1.00 60.28 197 GLY A N 1
ATOM 1537 C CA . GLY A 1 197 ? 22.493 10.072 19.580 1.00 60.28 197 GLY A CA 1
ATOM 1538 C C . GLY A 1 197 ? 22.410 10.058 18.047 1.00 60.28 197 GLY A C 1
ATOM 1539 O O . GLY A 1 197 ? 23.214 9.393 17.406 1.00 60.28 197 GLY A O 1
ATOM 1540 N N . THR A 1 198 ? 21.417 10.726 17.457 1.00 60.47 198 THR A N 1
ATOM 1541 C CA . THR A 1 198 ? 21.266 10.885 15.994 1.00 60.47 198 THR A CA 1
ATOM 1542 C C . THR A 1 198 ? 21.482 12.347 15.592 1.00 60.47 198 THR A C 1
ATOM 1544 O O . THR A 1 198 ? 21.350 13.229 16.440 1.00 60.47 198 THR A O 1
ATOM 1547 N N . ASP A 1 199 ? 21.725 12.639 14.306 1.00 59.78 199 ASP A N 1
ATOM 1548 C CA . ASP A 1 199 ? 21.862 14.015 13.768 1.00 59.78 199 ASP A CA 1
ATOM 1549 C C . ASP A 1 199 ? 20.677 14.944 14.123 1.00 59.78 199 ASP A C 1
ATOM 1551 O O . ASP A 1 199 ? 20.726 16.160 13.954 1.00 59.78 199 ASP A O 1
ATOM 1555 N N . SER A 1 200 ? 19.561 14.366 14.574 1.00 58.31 200 SER A N 1
ATOM 1556 C CA . SER A 1 200 ? 18.302 15.025 14.932 1.00 58.31 200 SER A CA 1
ATOM 1557 C C . SER A 1 200 ? 17.981 14.952 16.436 1.00 58.31 200 SER A C 1
ATOM 1559 O O . SER A 1 200 ? 16.837 15.179 16.836 1.00 58.31 200 SER A O 1
ATOM 1561 N N . GLY A 1 201 ? 18.982 14.640 17.267 1.00 57.91 201 GLY A N 1
ATOM 1562 C CA . GLY A 1 201 ? 18.850 14.300 18.683 1.00 57.91 201 GLY A CA 1
ATOM 1563 C C . GLY A 1 201 ? 17.937 15.224 19.493 1.00 57.91 201 GLY A C 1
ATOM 1564 O O . GLY A 1 201 ? 18.101 16.442 19.511 1.00 57.91 201 GLY A O 1
ATOM 1565 N N . GLY A 1 202 ? 16.953 14.621 20.169 1.00 63.31 202 GLY A N 1
ATOM 1566 C CA . GLY A 1 202 ? 16.068 15.295 21.122 1.00 63.31 202 GLY A CA 1
ATOM 1567 C C . GLY A 1 202 ? 14.858 16.019 20.524 1.00 63.31 202 GLY A C 1
ATOM 1568 O O . GLY A 1 202 ? 13.982 16.419 21.291 1.00 63.31 202 GLY A O 1
ATOM 1569 N N . LYS A 1 203 ? 14.757 16.153 19.194 1.00 69.56 203 LYS A N 1
ATOM 1570 C CA . LYS A 1 203 ? 13.629 16.833 18.536 1.00 69.56 203 LYS A CA 1
ATOM 1571 C C . LYS A 1 203 ? 12.417 15.912 18.386 1.00 69.56 203 LYS A C 1
ATOM 1573 O O . LYS A 1 203 ? 12.542 14.736 18.037 1.00 69.56 203 LYS A O 1
ATOM 1578 N N . THR A 1 204 ? 11.235 16.474 18.624 1.00 73.75 204 THR A N 1
ATOM 1579 C CA . THR A 1 204 ? 9.952 15.812 18.365 1.00 73.75 204 THR A CA 1
ATOM 1580 C C . THR A 1 204 ? 9.459 16.192 16.973 1.00 73.75 204 THR A C 1
ATOM 1582 O O . THR A 1 204 ? 9.297 17.369 16.660 1.00 73.75 204 THR A O 1
ATOM 1585 N N . TYR A 1 205 ? 9.209 15.187 16.143 1.00 75.56 205 TYR A N 1
ATOM 1586 C CA . TYR A 1 205 ? 8.661 15.314 14.801 1.00 75.56 205 TYR A CA 1
ATOM 1587 C C . TYR A 1 205 ? 7.207 14.859 14.804 1.00 75.56 205 TYR A C 1
ATOM 1589 O O . TYR A 1 205 ? 6.898 13.764 15.270 1.00 75.56 205 TYR A O 1
ATOM 1597 N N . THR A 1 206 ? 6.317 15.682 14.257 1.00 78.44 206 THR A N 1
ATOM 1598 C CA . THR A 1 206 ? 4.907 15.329 14.072 1.00 78.44 206 THR A CA 1
ATOM 1599 C C . THR A 1 206 ? 4.601 15.296 12.584 1.00 78.44 206 THR A C 1
ATOM 1601 O O . THR A 1 206 ? 4.711 16.310 11.893 1.00 78.44 206 THR A O 1
ATOM 1604 N N . PHE A 1 207 ? 4.208 14.124 12.096 1.00 78.44 207 PHE A N 1
ATOM 1605 C CA . PHE A 1 207 ? 3.839 13.893 10.706 1.00 78.44 207 PHE A CA 1
ATOM 1606 C C . PHE A 1 207 ? 2.316 13.832 10.593 1.00 78.44 207 PHE A C 1
ATOM 1608 O O . PHE A 1 207 ? 1.682 12.979 11.212 1.00 78.44 207 PHE A O 1
ATOM 1615 N N . MET A 1 208 ? 1.734 14.733 9.798 1.00 77.44 208 MET A N 1
ATOM 1616 C CA . MET A 1 208 ? 0.284 14.870 9.602 1.00 77.44 208 MET A CA 1
ATOM 1617 C C . MET A 1 208 ? -0.078 14.814 8.115 1.00 77.44 208 MET A C 1
ATOM 1619 O O . MET A 1 208 ? 0.775 15.036 7.256 1.00 77.44 208 MET A O 1
ATOM 1623 N N . ALA A 1 209 ? -1.359 14.581 7.817 1.00 66.56 209 ALA A N 1
ATOM 1624 C CA . ALA A 1 209 ? -1.902 14.494 6.458 1.00 66.56 209 ALA A CA 1
ATOM 1625 C C . ALA A 1 209 ? -1.678 15.756 5.600 1.00 66.56 209 ALA A C 1
ATOM 1627 O O . ALA A 1 209 ? -1.610 15.666 4.378 1.00 66.56 209 ALA A O 1
ATOM 1628 N N . HIS A 1 210 ? -1.565 16.929 6.235 1.00 55.00 210 HIS A N 1
ATOM 1629 C CA . HIS A 1 210 ? -1.915 18.199 5.597 1.00 55.00 210 HIS A CA 1
ATOM 1630 C C . HIS A 1 210 ? -0.757 19.147 5.263 1.00 55.00 210 HIS A C 1
ATOM 1632 O O . HIS A 1 210 ? -1.001 20.330 5.019 1.00 55.00 210 HIS A O 1
ATOM 1638 N N . ARG A 1 211 ? 0.501 18.687 5.233 1.00 49.34 211 ARG A N 1
ATOM 1639 C CA . ARG A 1 211 ? 1.601 19.575 4.829 1.00 49.34 211 ARG A CA 1
ATOM 1640 C C . ARG A 1 211 ? 2.029 19.295 3.387 1.00 49.34 211 ARG A C 1
ATOM 1642 O O . ARG A 1 211 ? 2.660 18.263 3.152 1.00 49.34 211 ARG A O 1
ATOM 1649 N N . PRO A 1 212 ? 1.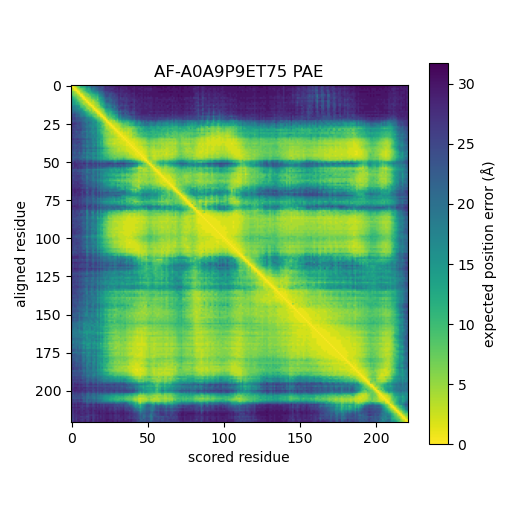750 20.193 2.417 1.00 41.31 212 PRO A N 1
ATOM 1650 C CA . PRO A 1 212 ? 2.510 20.176 1.177 1.00 41.31 212 PRO A CA 1
ATOM 1651 C C . PRO A 1 212 ? 3.992 20.290 1.549 1.00 41.31 212 PRO A C 1
ATOM 1653 O O . PRO A 1 212 ? 4.354 21.085 2.416 1.00 41.31 212 PRO A O 1
ATOM 1656 N N . LEU A 1 213 ? 4.841 19.471 0.927 1.00 38.81 213 LEU A N 1
ATOM 1657 C CA . LEU A 1 213 ? 6.298 19.438 1.112 1.00 38.81 213 LEU A CA 1
ATOM 1658 C C . LEU A 1 213 ? 6.980 20.716 0.574 1.00 38.81 213 LEU A C 1
ATOM 1660 O O . LEU A 1 213 ? 7.951 20.660 -0.174 1.00 38.81 213 LEU A O 1
ATOM 1664 N N . HIS A 1 214 ? 6.489 21.890 0.954 1.00 32.81 214 HIS A N 1
ATOM 1665 C CA . HIS A 1 214 ? 7.228 23.135 0.881 1.00 32.81 214 HIS A CA 1
ATOM 1666 C C . HIS A 1 214 ? 7.742 23.417 2.286 1.00 32.81 214 HIS A C 1
ATOM 1668 O O . HIS A 1 214 ? 6.954 23.743 3.163 1.00 32.81 214 HIS A O 1
ATOM 1674 N N . ARG A 1 215 ? 9.050 23.157 2.445 1.00 32.78 215 ARG A N 1
ATOM 1675 C CA . ARG A 1 215 ? 10.027 23.561 3.476 1.00 32.78 215 ARG A CA 1
ATOM 1676 C C . ARG A 1 215 ? 9.494 23.959 4.864 1.00 32.78 215 ARG A C 1
ATOM 1678 O O . ARG A 1 215 ? 8.530 24.691 5.016 1.00 32.78 215 ARG A O 1
ATOM 1685 N N . HIS A 1 216 ? 10.276 23.582 5.872 1.00 31.55 216 HIS A N 1
ATOM 1686 C CA . HIS A 1 216 ? 10.136 23.878 7.302 1.00 31.55 216 HIS A CA 1
ATOM 1687 C C . HIS A 1 216 ? 9.389 22.798 8.082 1.00 31.55 216 HIS A C 1
ATOM 1689 O O . HIS A 1 216 ? 8.176 22.831 8.244 1.00 31.55 216 HIS A O 1
ATOM 1695 N N . ALA A 1 217 ? 10.157 21.875 8.664 1.00 31.53 217 ALA A N 1
ATOM 1696 C CA . ALA A 1 217 ? 9.804 21.313 9.957 1.00 31.53 217 ALA A CA 1
ATOM 1697 C C . ALA A 1 217 ? 9.528 22.489 10.908 1.00 31.53 217 ALA A C 1
ATOM 1699 O O . ALA A 1 217 ? 10.418 23.288 11.194 1.00 31.53 217 ALA A O 1
ATOM 1700 N N . SER A 1 218 ? 8.282 22.650 11.344 1.00 35.28 218 SER A N 1
ATOM 1701 C CA . SER A 1 218 ? 7.976 23.567 12.439 1.00 35.28 218 SER A CA 1
ATOM 1702 C C . SER A 1 218 ? 8.426 22.883 13.721 1.00 35.28 218 SER A C 1
ATOM 1704 O O . SER A 1 218 ? 7.732 22.002 14.229 1.00 35.28 218 SER A O 1
ATOM 1706 N N . ILE A 1 219 ? 9.601 23.270 14.204 1.00 30.16 219 ILE A N 1
ATOM 1707 C CA . ILE A 1 219 ? 9.993 23.071 15.596 1.00 30.16 219 ILE A CA 1
ATOM 1708 C C . ILE A 1 219 ? 8.996 23.908 16.404 1.00 30.16 219 ILE A C 1
ATOM 1710 O O . ILE A 1 219 ? 8.976 25.130 16.259 1.00 30.16 219 ILE A O 1
ATOM 1714 N N . ARG A 1 220 ? 8.096 23.268 17.161 1.00 26.03 220 ARG A N 1
ATOM 1715 C CA . ARG A 1 220 ? 7.376 23.993 18.217 1.00 26.03 220 ARG A CA 1
ATOM 1716 C C . ARG A 1 220 ? 8.350 24.192 19.389 1.00 26.03 220 ARG A C 1
ATOM 1718 O O . ARG A 1 220 ? 9.143 23.274 19.612 1.00 26.03 220 ARG A O 1
ATOM 1725 N N . PRO A 1 221 ? 8.329 25.368 20.043 1.00 34.12 221 PRO A N 1
ATOM 1726 C CA . PRO A 1 221 ? 9.180 25.665 21.193 1.00 34.12 221 PRO A CA 1
ATOM 1727 C C . PRO A 1 221 ? 8.931 24.703 22.358 1.00 34.12 221 PRO A C 1
ATOM 1729 O O . PRO A 1 221 ? 7.796 24.178 22.459 1.00 34.12 221 PRO A O 1
#

pLDDT: mean 74.22, std 18.59, range [26.03, 96.69]

Secondary structure (DSSP, 8-state):
-----THHHHHHHHHTT------HHHHHHHS--TT--------BPPP--TTSSSTTS--HHHHHHHTT---SS-------SSTTHHHHHHHHHHHHHHTTS-S---------HHHHGGGTT--SS--HHHHT---HHHHHTTS-TTHHHHHHHHHTT--HHHHHHHHHHHHHHHHHHHHTTTTTTTBPPEEEEPPTTSTTTT-EEEE-TT--S-S------

Sequence (221 aa):
MLSPHRGGQLYRSHMSRLKFEASSTLLSVWEKCPTDAVFLSAVRSPITRTSNDGFKDTWPENTLRHARICQDGKNDTLDCGQCSSSLQAITNRAHSISARQLDVALVGHVGITMRNYRSRSRPTDVPPSLRESRVKQAADCLVAMGDTPEHNARRHSVSREDQYGFIFLSHLTAKKAQYEGSFTSEIVTVTYRAPSGTDSGGKTYTFMAHRPLHRHASIRP

Organism: NCBI:txid307937

InterPro domains:
  IPR016039 Thiolase-like [G3DSA:3.40.47.10] (82-194)
  IPR016039 Thiolase-like [G3DSA:3.40.47.10] (121-183)
  IPR016039 Thiolase-like [SSF53901] (82-207)
  IPR020616 Thiolase, N-terminal [PF00108] (82-197)
  IPR050215 3-ketoacyl-CoA thiolase-like [PTHR43853] (82-197)

Foldseek 3Di:
DDDPDPPVVVVVVVVVPCPPPPDPVNVVVVDDDPLADDDPDAAAADDDDQPPDPCVQPDQVLRCVLVVLDDPDDDDDDDPLDDCRQVVQVVVVRVCSSVVVDVDDRGDDGDRCNVVCPCVSAPPDDDVCLCPPPPPVSVVNRDRPVVVVVVVCVVVVPDPVNVVVVVVVVVVVVVVCQVVCVCQRRHGKRWDAGDQPDPRHGFIAIGHSHDDPDDDDPRDD

Solvent-accessible surface area (backbone atoms only — not comparable to full-atom values): 14479 Å² total; per-residue (Å²): 140,81,79,86,69,78,67,65,59,56,60,54,59,62,61,72,69,62,78,76,75,78,50,74,77,54,57,59,71,71,57,87,57,98,72,61,81,76,86,91,78,75,75,41,66,68,87,60,59,65,87,75,92,39,71,62,82,59,56,66,67,63,60,36,44,64,71,61,61,69,59,100,66,94,79,85,86,77,80,67,93,55,97,54,31,55,60,50,51,49,51,54,48,44,51,35,36,63,69,68,76,36,95,77,83,89,80,77,75,81,89,67,58,65,87,64,43,88,53,71,87,37,82,83,82,68,62,67,70,50,78,69,38,84,50,62,78,62,39,57,74,66,55,48,80,76,53,55,58,56,54,49,30,62,75,69,67,55,50,71,64,60,53,50,51,51,52,52,50,53,52,51,53,52,51,50,40,53,75,72,46,70,50,55,86,37,36,47,63,42,76,46,69,36,58,77,89,47,103,58,42,68,42,70,47,75,46,56,71,80,67,74,95,69,81,75,87,76,78,76,133

Nearest PDB structures (foldseek):
  2wu9-assembly1_B  TM=8.226E-01  e=6.720E-05  Arabidopsis thaliana
  2wua-assembly1_A  TM=8.235E-01  e=2.216E-04  Helianthus annuus